Protein AF-0000000068541210 (afdb_homodimer)

Foldseek 3Di:
DDPVCVCVPVLPPVPQQDAKAWDDWDQQVQLLVLCCVVPRPVRSVVCNVLSVLLNVLSVCVHPVVVPDDLVRPLVSLVSNLVSLVVSVVSLVVQLVDPVHDATWIWIDDRPPVVCVGTDIDRNCRSVVVNVSSVVNSVSSVVVVVSVVCCVVVVVVVVVVVVPPD/DDPVCVCVPVLPPVPQQDAKAWDDWDQQVQLLVLCCVVPRPVRSVVCNVLSVLLNVLSVCVHPVVVPDDLVRVLVSLVSNLVSLVVSVVSLVVQLVDPVHDATWIWIDDRPPVVCVGTDIDRNCRSVVVNVSSVVNSVSSVVVVVSVVCCVVVVVVVVVVVVPPD

Structure (mmCIF, N/CA/C/O backbone):
data_AF-0000000068541210-model_v1
#
loop_
_entity.id
_entity.type
_entity.pdbx_description
1 polymer 'BRO1 domain-containing protein'
#
loop_
_atom_site.group_PDB
_atom_site.id
_atom_site.type_symbol
_atom_site.label_atom_id
_atom_site.label_alt_id
_atom_site.label_comp_id
_atom_site.label_asym_id
_atom_site.label_entity_id
_atom_site.label_seq_id
_atom_site.pdbx_PDB_ins_code
_atom_site.Cartn_x
_atom_site.Cartn_y
_atom_site.Cartn_z
_atom_site.occupancy
_atom_site.B_iso_or_equiv
_atom_site.auth_seq_id
_atom_site.auth_comp_id
_atom_site.auth_asym_id
_atom_site.auth_atom_id
_atom_site.pdbx_PDB_model_num
ATOM 1 N N . MET A 1 1 ? 4.078 28.688 25.969 1 33.84 1 MET A N 1
ATOM 2 C CA . MET A 1 1 ? 4.117 27.578 25.031 1 33.84 1 MET A CA 1
ATOM 3 C C . MET A 1 1 ? 5.035 26.469 25.531 1 33.84 1 MET A C 1
ATOM 5 O O . MET A 1 1 ? 6.246 26.656 25.656 1 33.84 1 MET A O 1
ATOM 9 N N . SER A 1 2 ? 4.539 25.531 26.266 1 34.75 2 SER A N 1
ATOM 10 C CA . SER A 1 2 ? 5.383 24.703 27.109 1 34.75 2 SER A CA 1
ATOM 11 C C . SER A 1 2 ? 6.41 23.938 26.281 1 34.75 2 SER A C 1
ATOM 13 O O . SER A 1 2 ? 6.23 23.734 25.078 1 34.75 2 SER A O 1
ATOM 15 N N . ASP A 1 3 ? 7.613 23.75 26.766 1 41.28 3 ASP A N 1
ATOM 16 C CA . ASP A 1 3 ? 8.719 22.938 26.281 1 41.28 3 ASP A CA 1
ATOM 17 C C . ASP A 1 3 ? 8.203 21.703 25.531 1 41.28 3 ASP A C 1
ATOM 19 O O . ASP A 1 3 ? 8.812 21.281 24.547 1 41.28 3 ASP A O 1
ATOM 23 N N . HIS A 1 4 ? 7.16 21.156 26 1 40.25 4 HIS A N 1
ATOM 24 C CA . HIS A 1 4 ? 6.48 19.938 25.562 1 40.25 4 HIS A CA 1
ATOM 25 C C . HIS A 1 4 ? 5.797 20.125 24.219 1 40.25 4 HIS A C 1
ATOM 27 O O . HIS A 1 4 ? 5.836 19.234 23.359 1 40.25 4 HIS A O 1
ATOM 33 N N . ASP A 1 5 ? 5.105 21.172 24 1 41.88 5 ASP A N 1
ATOM 34 C CA . ASP A 1 5 ? 4.352 21.422 22.781 1 41.88 5 ASP A CA 1
ATOM 35 C C . ASP A 1 5 ? 5.289 21.75 21.609 1 41.88 5 ASP A C 1
ATOM 37 O O . ASP A 1 5 ? 4.926 21.578 20.453 1 41.88 5 ASP A O 1
ATOM 41 N N . ARG A 1 6 ? 6.328 22.469 21.781 1 44.88 6 ARG A N 1
ATOM 42 C CA . ARG A 1 6 ? 7.453 22.766 20.906 1 44.88 6 ARG A CA 1
ATOM 43 C C . ARG A 1 6 ? 7.996 21.484 20.266 1 44.88 6 ARG A C 1
ATOM 45 O O . ARG A 1 6 ? 8.57 21.516 19.188 1 44.88 6 ARG A O 1
ATOM 52 N N . GLU A 1 7 ? 7.84 20.359 21.078 1 47.62 7 GLU A N 1
ATOM 53 C CA . GLU A 1 7 ? 7.988 18.953 20.688 1 47.62 7 GLU A CA 1
ATOM 54 C C . GLU A 1 7 ? 6.988 18.578 19.594 1 47.62 7 GLU A C 1
ATOM 56 O O . GLU A 1 7 ? 6.945 17.438 19.156 1 47.62 7 GLU A O 1
ATOM 61 N N . LEU A 1 8 ? 5.984 19.297 19.516 1 47.22 8 LEU A N 1
ATOM 62 C CA . LEU A 1 8 ? 4.762 19.156 18.734 1 47.22 8 LEU A CA 1
ATOM 63 C C . LEU A 1 8 ? 5.082 18.75 17.297 1 47.22 8 LEU A C 1
ATOM 65 O O . LEU A 1 8 ? 4.344 17.969 16.688 1 47.22 8 LEU A O 1
ATOM 69 N N . LEU A 1 9 ? 5.98 19.547 16.656 1 50.03 9 LEU A N 1
ATOM 70 C CA . LEU A 1 9 ? 6.43 19.203 15.305 1 50.03 9 LEU A CA 1
ATOM 71 C C . LEU A 1 9 ? 7.578 18.203 15.344 1 50.03 9 LEU A C 1
ATOM 73 O O . LEU A 1 9 ? 8.305 18.047 14.359 1 50.03 9 LEU A O 1
ATOM 77 N N . ASN A 1 10 ? 7.754 17.719 16.609 1 44.66 10 ASN A N 1
ATOM 78 C CA . ASN A 1 10 ? 8.891 16.812 16.672 1 44.66 10 ASN A CA 1
ATOM 79 C C . ASN A 1 10 ? 8.672 15.586 15.789 1 44.66 10 ASN A C 1
ATOM 81 O O . ASN A 1 10 ? 7.742 14.805 16.016 1 44.66 10 ASN A O 1
ATOM 85 N N . PRO A 1 11 ? 9.062 15.664 14.727 1 45.41 11 PRO A N 1
ATOM 86 C CA . PRO A 1 11 ? 9.109 14.57 13.758 1 45.41 11 PRO A CA 1
ATOM 87 C C . PRO A 1 11 ? 9.367 13.211 14.406 1 45.41 11 PRO A C 1
ATOM 89 O O . PRO A 1 11 ? 9.227 12.172 13.766 1 45.41 11 PRO A O 1
ATOM 92 N N . GLU A 1 12 ? 9.805 13.266 15.664 1 45.5 12 GLU A N 1
ATOM 93 C CA . GLU A 1 12 ? 10.25 11.984 16.188 1 45.5 12 GLU A CA 1
ATOM 94 C C . GLU A 1 12 ? 9.094 10.992 16.281 1 45.5 12 GLU A C 1
ATOM 96 O O . GLU A 1 12 ? 9.312 9.781 16.406 1 45.5 12 GLU A O 1
ATOM 101 N N . THR A 1 13 ? 7.973 11.547 16.391 1 48.28 13 THR A N 1
ATOM 102 C CA . 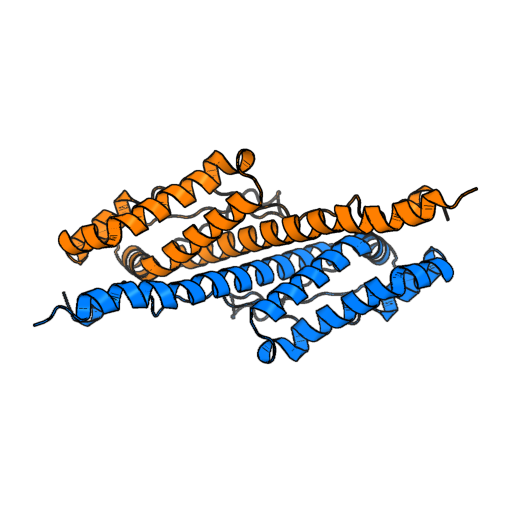THR A 1 13 ? 6.902 10.594 16.656 1 48.28 13 THR A CA 1
ATOM 103 C C . THR A 1 13 ? 6.219 10.164 15.367 1 48.28 13 THR A C 1
ATOM 105 O O . THR A 1 13 ? 4.992 10.117 15.297 1 48.28 13 THR A O 1
ATOM 108 N N . VAL A 1 14 ? 6.945 10.242 14.328 1 57.22 14 VAL A N 1
ATOM 109 C CA . VAL A 1 14 ? 6.355 9.781 13.078 1 57.22 14 VAL A CA 1
ATOM 110 C C . VAL A 1 14 ? 5.914 8.328 13.227 1 57.22 14 VAL A C 1
ATOM 112 O O . VAL A 1 14 ? 6.746 7.434 13.414 1 57.22 14 VAL A O 1
ATOM 115 N N . LEU A 1 15 ? 4.582 8.094 13.602 1 61.94 15 LEU A N 1
ATOM 116 C CA . LEU A 1 15 ? 4.09 6.719 13.672 1 61.94 15 LEU A CA 1
ATOM 117 C C . LEU A 1 15 ? 4.047 6.082 12.289 1 61.94 15 LEU A C 1
ATOM 119 O O . LEU A 1 15 ? 3.359 6.574 11.391 1 61.94 15 LEU A O 1
ATOM 123 N N . SER A 1 16 ? 5.117 5.352 12.047 1 78 16 SER A N 1
ATOM 124 C CA . SER A 1 16 ? 5.145 4.555 10.828 1 78 16 SER A CA 1
ATOM 125 C C . SER A 1 16 ? 3.949 3.607 10.758 1 78 16 SER A C 1
ATOM 127 O O . SER A 1 16 ? 3.416 3.197 11.789 1 78 16 SER A O 1
ATOM 129 N N . ILE A 1 17 ? 3.342 3.449 9.555 1 88.31 17 ILE A N 1
ATOM 130 C CA . ILE A 1 17 ? 2.291 2.465 9.32 1 88.31 17 ILE A CA 1
ATOM 131 C C . ILE A 1 17 ? 2.865 1.056 9.461 1 88.31 17 ILE A C 1
ATOM 133 O O . ILE A 1 17 ? 3.82 0.699 8.766 1 88.31 17 ILE A O 1
ATOM 137 N N . PRO A 1 18 ? 2.381 0.264 10.414 1 90.75 18 PRO A N 1
ATOM 138 C CA . PRO A 1 18 ? 2.883 -1.106 10.531 1 90.75 18 PRO A CA 1
ATOM 139 C C . PRO A 1 18 ? 2.541 -1.971 9.32 1 90.75 18 PRO A C 1
ATOM 141 O O . PRO A 1 18 ? 1.601 -1.665 8.586 1 90.75 18 PRO A O 1
ATOM 144 N N . LEU A 1 19 ? 3.328 -2.975 9.164 1 93.25 19 LEU A N 1
ATOM 145 C CA . LEU A 1 19 ? 3.064 -3.934 8.094 1 93.25 19 LEU A CA 1
ATOM 146 C C . LEU A 1 19 ? 1.979 -4.922 8.508 1 93.25 19 LEU A C 1
ATOM 148 O O . LEU A 1 19 ? 1.936 -5.359 9.656 1 93.25 19 LEU A O 1
ATOM 152 N N . LYS A 1 20 ? 1.098 -5.34 7.523 1 93.31 20 LYS A N 1
ATOM 153 C CA . LYS A 1 20 ? 0.183 -6.449 7.77 1 93.31 20 LYS A CA 1
ATOM 154 C C . LYS A 1 20 ? 0.947 -7.738 8.047 1 93.31 20 LYS A C 1
ATOM 156 O O . LYS A 1 20 ? 1.968 -8.016 7.414 1 93.31 20 LYS A O 1
ATOM 161 N N . LYS A 1 21 ? 0.456 -8.5 8.992 1 92.81 21 LYS A N 1
ATOM 162 C CA . LYS A 1 21 ? 0.98 -9.836 9.266 1 92.81 21 LYS A CA 1
ATOM 163 C C . LYS A 1 21 ? 0.182 -10.906 8.523 1 92.81 21 LYS A C 1
ATOM 165 O O . LYS A 1 21 ? -0.966 -10.672 8.141 1 92.81 21 LYS A O 1
ATOM 170 N N . THR A 1 22 ? 0.823 -12.031 8.32 1 93.62 22 THR A N 1
ATOM 171 C CA . THR A 1 22 ? 0.18 -13.125 7.598 1 93.62 22 THR A CA 1
ATOM 172 C C . THR A 1 22 ? 0.687 -14.469 8.102 1 93.62 22 THR A C 1
ATOM 174 O O . THR A 1 22 ? 1.648 -14.531 8.867 1 93.62 22 THR A O 1
ATOM 177 N N . ASP A 1 23 ? -0.04 -15.562 7.734 1 93.56 23 ASP A N 1
ATOM 178 C CA . ASP A 1 23 ? 0.318 -16.938 8.102 1 93.56 23 ASP A CA 1
ATOM 179 C C . ASP A 1 23 ? 1.037 -17.641 6.961 1 93.56 23 ASP A C 1
ATOM 181 O O . ASP A 1 23 ? 0.87 -17.266 5.793 1 93.56 23 ASP A O 1
ATOM 185 N N . PRO A 1 24 ? 1.9 -18.672 7.305 1 95 24 PRO A N 1
ATOM 186 C CA . PRO A 1 24 ? 2.535 -19.453 6.242 1 95 24 PRO A CA 1
ATOM 187 C C . PRO A 1 24 ? 1.523 -20.156 5.344 1 95 24 PRO A C 1
ATOM 189 O O . PRO A 1 24 ? 0.462 -20.578 5.812 1 95 24 PRO A O 1
ATOM 192 N N . VAL A 1 25 ? 1.838 -20.328 4.062 1 94.69 25 VAL A N 1
ATOM 193 C CA . VAL A 1 25 ? 1.033 -21.047 3.082 1 94.69 25 VAL A CA 1
ATOM 194 C C . VAL A 1 25 ? 1.946 -21.781 2.105 1 94.69 25 VAL A C 1
ATOM 196 O O . VAL A 1 25 ? 3.027 -21.297 1.767 1 94.69 25 VAL A O 1
ATOM 199 N N . GLU A 1 26 ? 1.549 -22.953 1.652 1 93.5 26 GLU A N 1
ATOM 200 C CA . GLU A 1 26 ? 2.277 -23.719 0.648 1 93.5 26 GLU A CA 1
ATOM 201 C C . GLU A 1 26 ? 1.755 -23.422 -0.756 1 93.5 26 GLU A C 1
ATOM 203 O O . GLU A 1 26 ? 0.597 -23.719 -1.065 1 93.5 26 GLU A O 1
ATOM 208 N N . LEU A 1 27 ? 2.662 -22.891 -1.641 1 95.12 27 LEU A N 1
ATOM 209 C CA . LEU A 1 27 ? 2.211 -22.469 -2.961 1 95.12 27 LEU A CA 1
ATOM 210 C C . LEU A 1 27 ? 2.814 -23.344 -4.051 1 95.12 27 LEU A C 1
ATOM 212 O O . LEU A 1 27 ? 2.162 -23.625 -5.059 1 95.12 27 LEU A O 1
ATOM 216 N N . TYR A 1 28 ? 3.979 -23.812 -3.85 1 95.5 28 TYR A N 1
ATOM 217 C CA . TYR A 1 28 ? 4.738 -24.453 -4.922 1 95.5 28 TYR A CA 1
ATOM 218 C C . TYR A 1 28 ? 4.066 -25.75 -5.367 1 95.5 28 TYR A C 1
ATOM 220 O O . TYR A 1 28 ? 3.695 -25.891 -6.535 1 95.5 28 TYR A O 1
ATOM 228 N N . LEU A 1 29 ? 3.814 -26.688 -4.523 1 94.69 29 LEU A N 1
ATOM 229 C CA . LEU A 1 29 ? 3.367 -28.031 -4.879 1 94.69 29 LEU A CA 1
ATOM 230 C C . LEU A 1 29 ? 1.972 -28 -5.492 1 94.69 29 LEU A C 1
ATOM 232 O O . LEU A 1 29 ? 1.754 -28.531 -6.582 1 94.69 29 LEU A O 1
ATOM 236 N N . PRO A 1 30 ? 1.016 -27.359 -4.793 1 92.81 30 PRO A N 1
ATOM 237 C CA . PRO A 1 30 ? -0.327 -27.328 -5.379 1 92.81 30 PRO A CA 1
ATOM 238 C C . PRO A 1 30 ? -0.365 -26.656 -6.746 1 92.81 30 PRO A C 1
ATOM 240 O O . PRO A 1 30 ? -1.078 -27.109 -7.645 1 92.81 30 PRO A O 1
ATOM 243 N N . LEU A 1 31 ? 0.347 -25.641 -7.012 1 92.81 31 LEU A N 1
ATOM 244 C CA . LEU A 1 31 ? 0.331 -24.922 -8.281 1 92.81 31 LEU A CA 1
ATOM 245 C C . LEU A 1 31 ? 1.055 -25.703 -9.359 1 92.81 31 LEU A C 1
ATOM 247 O O . LEU A 1 31 ? 0.601 -25.766 -10.508 1 92.81 31 LEU A O 1
ATOM 251 N N . ARG A 1 32 ? 2.164 -26.25 -8.977 1 93.81 32 ARG A N 1
ATOM 252 C CA . ARG A 1 32 ? 2.891 -27.062 -9.953 1 93.81 32 ARG A CA 1
ATOM 253 C C . ARG A 1 32 ? 2.049 -28.25 -10.422 1 93.81 32 ARG A C 1
ATOM 255 O O . ARG A 1 32 ? 2.004 -28.547 -11.617 1 93.81 32 ARG A O 1
ATOM 262 N N . LYS A 1 33 ? 1.416 -28.938 -9.508 1 92.88 33 LYS A N 1
ATOM 263 C CA . LYS A 1 33 ? 0.548 -30.062 -9.828 1 92.88 33 LYS A CA 1
ATOM 264 C C . LYS A 1 33 ? -0.596 -29.625 -10.742 1 92.88 33 LYS A C 1
ATOM 266 O O . LYS A 1 33 ? -0.951 -30.344 -11.68 1 92.88 33 LYS A O 1
ATOM 271 N N . LEU A 1 34 ? -1.125 -28.562 -10.383 1 90.75 34 LEU A N 1
ATOM 272 C CA . LEU A 1 34 ? -2.217 -28.031 -11.188 1 90.75 34 LEU A CA 1
ATOM 273 C C . LEU A 1 34 ? -1.761 -27.797 -12.625 1 90.75 34 LEU A C 1
ATOM 275 O O . LEU A 1 34 ? -2.465 -28.156 -13.57 1 90.75 34 LEU A O 1
ATOM 279 N N . VAL A 1 35 ? -0.597 -27.125 -12.828 1 90.38 35 VAL A N 1
ATOM 280 C CA . VAL A 1 35 ? -0.081 -26.844 -14.156 1 90.38 35 VAL A CA 1
ATOM 281 C C . VAL A 1 35 ? 0.174 -28.156 -14.906 1 90.38 35 VAL A C 1
ATOM 283 O O . VAL A 1 35 ? -0.194 -28.297 -16.078 1 90.38 35 VAL A O 1
ATOM 286 N N . ALA A 1 36 ? 0.736 -29.109 -14.227 1 92.62 36 ALA A N 1
ATOM 287 C CA . ALA A 1 36 ? 1.04 -30.406 -14.836 1 92.62 36 ALA A CA 1
ATOM 288 C C . ALA A 1 36 ? -0.238 -31.141 -15.234 1 92.62 36 ALA A C 1
ATOM 290 O O . ALA A 1 36 ? -0.3 -31.75 -16.297 1 92.62 36 ALA A O 1
ATOM 291 N N . SER A 1 37 ? -1.243 -31.094 -14.414 1 90.19 37 SER A N 1
ATOM 292 C CA . SER A 1 37 ? -2.496 -31.812 -14.633 1 90.19 37 SER A CA 1
ATOM 293 C C . SER A 1 37 ? -3.332 -31.141 -15.719 1 90.19 37 SER A C 1
ATOM 295 O O . SER A 1 37 ? -3.914 -31.812 -16.562 1 90.19 37 SER A O 1
ATOM 297 N N . LYS A 1 38 ? -3.439 -29.922 -15.648 1 84.62 38 LYS A N 1
ATOM 298 C CA . LYS A 1 38 ? -4.32 -29.172 -16.547 1 84.62 38 LYS A CA 1
ATOM 299 C C . LYS A 1 38 ? -3.676 -28.969 -17.906 1 84.62 38 LYS A C 1
ATOM 301 O O . LYS A 1 38 ? -4.371 -28.891 -18.922 1 84.62 38 LYS A O 1
ATOM 306 N N . TYR A 1 39 ? -2.393 -28.859 -17.906 1 87 39 TYR A N 1
ATOM 307 C CA . TYR A 1 39 ? -1.698 -28.609 -19.172 1 87 39 TYR A CA 1
ATOM 308 C C . TYR A 1 39 ? -0.766 -29.766 -19.516 1 87 39 TYR A C 1
ATOM 310 O O . TYR A 1 39 ? -1.206 -30.781 -20.047 1 87 39 TYR A O 1
ATOM 318 N N . SER A 1 40 ? 0.505 -29.656 -19.109 1 90.44 40 SER A N 1
ATOM 319 C CA . SER A 1 40 ? 1.457 -30.734 -19.328 1 90.44 40 SER A CA 1
ATOM 320 C C . SER A 1 40 ? 2.637 -30.656 -18.375 1 90.44 40 SER A C 1
ATOM 322 O O . SER A 1 40 ? 2.854 -29.609 -17.75 1 90.44 40 SER A O 1
ATOM 324 N N . GLU A 1 41 ? 3.346 -31.766 -18.266 1 93.5 41 GLU A N 1
ATOM 325 C CA . GLU A 1 41 ? 4.574 -31.766 -17.484 1 93.5 41 GLU A CA 1
ATOM 326 C C . GLU A 1 41 ? 5.609 -30.812 -18.078 1 93.5 41 GLU A C 1
ATOM 328 O O . GLU A 1 41 ? 6.379 -30.188 -17.328 1 93.5 41 GLU A O 1
ATOM 333 N N . SER A 1 42 ? 5.598 -30.688 -19.391 1 91.25 42 SER A N 1
ATOM 334 C CA . SER A 1 42 ? 6.5 -29.766 -20.047 1 91.25 42 SER A CA 1
ATOM 335 C C . SER A 1 42 ? 6.18 -28.312 -19.672 1 91.25 42 SER A C 1
ATOM 337 O O . SER A 1 42 ? 7.086 -27.516 -19.453 1 91.25 42 SER A O 1
ATOM 339 N N . ASP A 1 43 ? 4.941 -27.969 -19.578 1 87.75 43 ASP A N 1
ATOM 340 C CA . ASP A 1 43 ? 4.527 -26.625 -19.156 1 87.75 43 ASP A CA 1
ATOM 341 C C . ASP A 1 43 ? 4.891 -26.375 -17.703 1 87.75 43 ASP A C 1
ATOM 343 O O . ASP A 1 43 ? 5.293 -25.266 -17.344 1 87.75 43 ASP A O 1
ATOM 347 N N . ALA A 1 44 ? 4.711 -27.328 -16.859 1 92.81 44 ALA A N 1
ATOM 348 C CA . ALA A 1 44 ? 5.086 -27.203 -15.445 1 92.81 44 ALA A CA 1
ATOM 349 C C . ALA A 1 44 ? 6.57 -26.906 -15.297 1 92.81 44 ALA A C 1
ATOM 351 O O . ALA A 1 44 ? 6.969 -26.125 -14.422 1 92.81 44 ALA A O 1
ATOM 352 N N . GLN A 1 45 ? 7.348 -27.469 -16.141 1 91.94 45 GLN A N 1
ATOM 353 C CA . GLN A 1 45 ? 8.789 -27.234 -16.109 1 91.94 45 GLN A CA 1
ATOM 354 C C . GLN A 1 45 ? 9.117 -25.797 -16.547 1 91.94 45 GLN A C 1
ATOM 356 O O . GLN A 1 45 ? 10.039 -25.188 -16.016 1 91.94 45 GLN A O 1
ATOM 361 N N . LYS A 1 46 ? 8.438 -25.281 -17.469 1 86.44 46 LYS A N 1
ATOM 362 C CA . LYS A 1 46 ? 8.664 -23.922 -17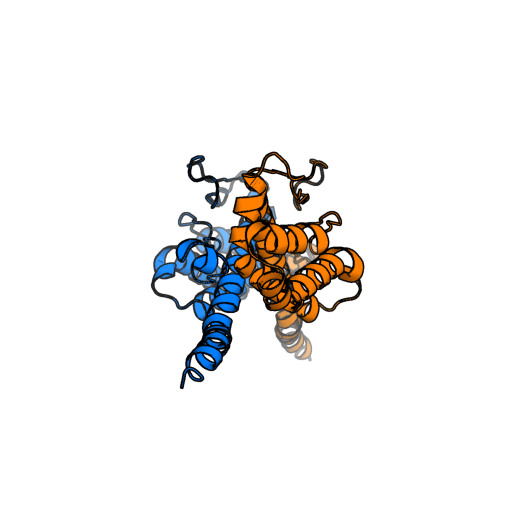.969 1 86.44 46 LYS A CA 1
ATOM 363 C C . LYS A 1 46 ? 8.398 -22.875 -16.891 1 86.44 46 LYS A C 1
ATOM 365 O O . LYS A 1 46 ? 9.023 -21.812 -16.891 1 86.44 46 LYS A O 1
ATOM 370 N N . VAL A 1 47 ? 7.461 -23.188 -16.016 1 88.56 47 VAL A N 1
ATOM 371 C CA . VAL A 1 47 ? 7.078 -22.172 -15.039 1 88.56 47 VAL A CA 1
ATOM 372 C C . VAL A 1 47 ? 7.734 -22.484 -13.695 1 88.56 47 VAL A C 1
ATOM 374 O O . VAL A 1 47 ? 7.43 -21.859 -12.688 1 88.56 47 VAL A O 1
ATOM 377 N N . GLU A 1 48 ? 8.586 -23.391 -13.664 1 92.25 48 GLU A N 1
ATOM 378 C CA . GLU A 1 48 ? 9.211 -2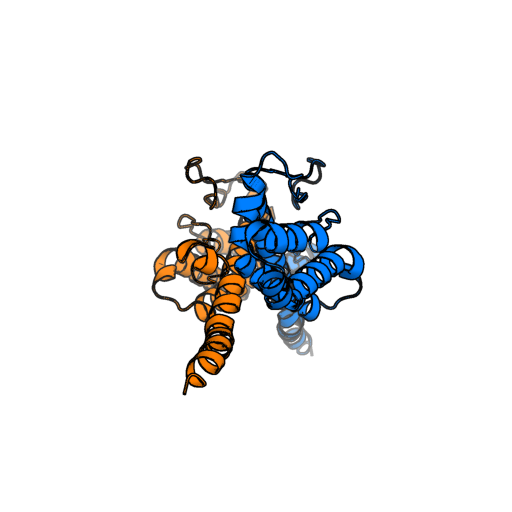3.891 -12.445 1 92.25 48 GLU A CA 1
ATOM 379 C C . GLU A 1 48 ? 9.914 -22.766 -11.688 1 92.25 48 GLU A C 1
ATOM 381 O O . GLU A 1 48 ? 9.75 -22.625 -10.477 1 92.25 48 GLU A O 1
ATOM 386 N N . SER A 1 49 ? 10.672 -21.969 -12.352 1 92.94 49 SER A N 1
ATOM 387 C CA . SER A 1 49 ? 11.438 -20.906 -11.719 1 92.94 49 SER A CA 1
ATOM 388 C C . SER A 1 49 ? 10.516 -19.859 -11.094 1 92.94 49 SER A C 1
ATOM 390 O O . SER A 1 49 ? 10.805 -19.328 -10.016 1 92.94 49 SER A O 1
ATOM 392 N N . VAL A 1 50 ? 9.469 -19.547 -11.773 1 90.06 50 VAL A N 1
ATOM 393 C CA . VAL A 1 50 ? 8.5 -18.578 -11.273 1 90.06 50 VAL A CA 1
ATOM 394 C C . VAL A 1 50 ? 7.84 -19.109 -10 1 90.06 50 VAL A C 1
ATOM 396 O O . VAL A 1 50 ? 7.695 -18.391 -9.016 1 90.06 50 VAL A O 1
ATOM 399 N N . LEU A 1 51 ? 7.52 -20.359 -10.016 1 94.5 51 LEU A N 1
ATOM 400 C CA . LEU A 1 51 ? 6.867 -20.969 -8.867 1 94.5 51 LEU A CA 1
ATOM 401 C C . LEU A 1 51 ? 7.828 -21.062 -7.684 1 94.5 51 LEU A C 1
ATOM 403 O O . LEU A 1 51 ? 7.422 -20.859 -6.535 1 94.5 51 LEU A O 1
ATOM 407 N N . GLU A 1 52 ? 9.008 -21.328 -7.965 1 95.69 52 GLU A N 1
ATOM 408 C CA . GLU A 1 52 ? 10.023 -21.375 -6.914 1 95.69 52 GLU A CA 1
ATOM 409 C C . GLU A 1 52 ? 10.227 -20 -6.285 1 95.69 52 GLU A C 1
ATOM 411 O O . GLU A 1 52 ? 10.312 -19.875 -5.062 1 95.69 52 GLU A O 1
ATOM 416 N N . THR A 1 53 ? 10.383 -19.031 -7.125 1 94.56 53 THR A N 1
ATOM 417 C CA . THR A 1 53 ? 10.555 -17.656 -6.641 1 94.56 53 THR A CA 1
ATOM 418 C C . THR A 1 53 ? 9.336 -17.219 -5.828 1 94.56 53 THR A C 1
ATOM 420 O O . THR A 1 53 ? 9.484 -16.609 -4.766 1 94.56 53 THR A O 1
ATOM 423 N N . LEU A 1 54 ? 8.188 -17.531 -6.32 1 95.94 54 LEU A N 1
ATOM 424 C CA . LEU A 1 54 ? 6.93 -17.25 -5.641 1 95.94 54 LEU A CA 1
ATOM 425 C C . LEU A 1 54 ? 6.926 -17.828 -4.23 1 95.94 54 LEU A C 1
ATOM 427 O O . LEU A 1 54 ? 6.637 -17.109 -3.264 1 95.94 54 LEU A O 1
ATOM 431 N N . ASN A 1 55 ? 7.25 -19.031 -4.16 1 96.94 55 ASN A N 1
ATOM 432 C CA . ASN A 1 55 ? 7.266 -19.719 -2.879 1 96.94 55 ASN A CA 1
ATOM 433 C C . ASN A 1 55 ? 8.352 -19.172 -1.957 1 96.94 55 ASN A C 1
ATOM 435 O O . ASN A 1 55 ? 8.117 -18.984 -0.761 1 96.94 55 ASN A O 1
ATOM 439 N N . LYS A 1 56 ? 9.516 -18.953 -2.461 1 96.69 56 LYS A N 1
ATOM 440 C CA . LYS A 1 56 ? 10.633 -18.438 -1.677 1 96.69 56 LYS A CA 1
ATOM 441 C C . LYS A 1 56 ? 10.305 -17.062 -1.102 1 96.69 56 LYS A C 1
ATOM 443 O O . LYS A 1 56 ? 10.516 -16.812 0.087 1 96.69 56 LYS A O 1
ATOM 448 N N . CYS A 1 57 ? 9.836 -16.141 -1.908 1 97.12 57 CYS A N 1
ATOM 449 C CA . CYS A 1 57 ? 9.508 -14.797 -1.46 1 97.12 57 CYS A CA 1
ATOM 450 C C . CYS A 1 57 ? 8.406 -14.828 -0.401 1 97.12 57 CYS A C 1
ATOM 452 O O . CYS A 1 57 ? 8.492 -14.133 0.61 1 97.12 57 CYS A O 1
ATOM 454 N N . ARG A 1 58 ? 7.367 -15.664 -0.637 1 96.94 58 ARG A N 1
ATOM 455 C CA . ARG A 1 58 ? 6.273 -15.773 0.325 1 96.94 58 ARG A CA 1
ATOM 456 C C . ARG A 1 58 ? 6.773 -16.312 1.662 1 96.94 58 ARG A C 1
ATOM 458 O O . ARG A 1 58 ? 6.344 -15.852 2.723 1 96.94 58 ARG A O 1
ATOM 465 N N . ARG A 1 59 ? 7.605 -17.219 1.63 1 96 59 ARG A N 1
ATOM 466 C CA . ARG A 1 59 ? 8.195 -17.781 2.842 1 96 59 ARG A CA 1
ATOM 467 C C . ARG A 1 59 ? 9.047 -16.734 3.562 1 96 59 ARG A C 1
ATOM 469 O O . ARG A 1 59 ? 8.969 -16.609 4.785 1 96 59 ARG A O 1
ATOM 476 N N . ASP A 1 60 ? 9.867 -16.031 2.859 1 94.88 60 ASP A N 1
ATOM 477 C CA . ASP A 1 60 ? 10.734 -15.023 3.441 1 94.88 60 ASP A CA 1
ATOM 478 C C . ASP A 1 60 ? 9.922 -13.922 4.121 1 94.88 60 ASP A C 1
ATOM 480 O O . ASP A 1 60 ? 10.305 -13.422 5.18 1 94.88 60 ASP A O 1
ATOM 484 N N . MET A 1 61 ? 8.812 -13.547 3.539 1 93.38 61 MET A N 1
ATOM 485 C CA . MET A 1 61 ? 7.941 -12.5 4.074 1 93.38 61 MET A CA 1
ATOM 486 C C . MET A 1 61 ? 7.387 -12.906 5.438 1 93.38 61 MET A C 1
ATOM 488 O O . MET A 1 61 ? 7.039 -12.047 6.25 1 93.38 61 MET A O 1
ATOM 492 N N . VAL A 1 62 ? 7.25 -14.164 5.648 1 94.06 62 VAL A N 1
ATOM 493 C CA . VAL A 1 62 ? 6.668 -14.664 6.891 1 94.06 62 VAL A CA 1
ATOM 494 C C . VAL A 1 62 ? 7.773 -14.938 7.906 1 94.06 62 VAL A C 1
ATOM 496 O O . VAL A 1 62 ? 7.695 -14.492 9.055 1 94.06 62 VAL A O 1
ATOM 499 N N . GLU A 1 63 ? 8.812 -15.547 7.445 1 93.69 63 GLU A N 1
ATOM 500 C CA . GLU A 1 63 ? 9.781 -16.109 8.375 1 93.69 63 GLU A CA 1
ATOM 501 C C . GLU A 1 63 ? 10.969 -15.164 8.586 1 93.69 63 GLU A C 1
ATOM 503 O O . GLU A 1 63 ? 11.625 -15.211 9.625 1 93.69 63 GLU A O 1
ATOM 508 N N . ARG A 1 64 ? 11.289 -14.344 7.613 1 90.69 64 ARG A N 1
ATOM 509 C CA . ARG A 1 64 ? 12.562 -13.641 7.66 1 90.69 64 ARG A CA 1
ATOM 510 C C . ARG A 1 64 ? 12.352 -12.133 7.703 1 90.69 64 ARG A C 1
ATOM 512 O O . ARG A 1 64 ? 13.289 -11.367 7.457 1 90.69 64 ARG A O 1
ATOM 519 N N . ARG A 1 65 ? 11.227 -11.617 7.926 1 88.31 65 ARG A N 1
ATOM 520 C CA . ARG A 1 65 ? 10.93 -10.195 7.867 1 88.31 65 ARG A CA 1
ATOM 521 C C . ARG A 1 65 ? 11.844 -9.406 8.797 1 88.31 65 ARG A C 1
ATOM 523 O O . ARG A 1 65 ? 12.375 -8.359 8.422 1 88.31 65 ARG A O 1
ATOM 530 N N . GLY A 1 66 ? 12.133 -9.891 9.961 1 86.94 66 GLY A N 1
ATOM 531 C CA . GLY A 1 66 ? 12.945 -9.219 10.953 1 86.94 66 GLY A CA 1
ATOM 532 C C . GLY A 1 66 ? 14.414 -9.164 10.586 1 86.94 66 GLY A C 1
ATOM 533 O O . GLY A 1 66 ? 15.156 -8.32 11.094 1 86.94 66 GLY A O 1
ATOM 534 N N . ASP A 1 67 ? 14.844 -9.977 9.703 1 93.44 67 ASP A N 1
ATOM 535 C CA . ASP A 1 67 ? 16.25 -10.094 9.344 1 93.44 67 ASP A CA 1
ATOM 536 C C . ASP A 1 67 ? 16.578 -9.258 8.109 1 93.44 67 ASP A C 1
ATOM 538 O O . ASP A 1 67 ? 17.734 -8.961 7.844 1 93.44 67 ASP A O 1
ATOM 542 N N . LEU A 1 68 ? 15.625 -8.852 7.367 1 94.38 68 LEU A N 1
ATOM 543 C CA . LEU A 1 68 ? 15.828 -8.156 6.105 1 94.38 68 LEU A CA 1
ATOM 544 C C . LEU A 1 68 ? 15.75 -6.648 6.297 1 94.38 68 LEU A C 1
ATOM 546 O O . LEU A 1 68 ? 14.914 -6.156 7.055 1 94.38 68 LEU A O 1
ATOM 550 N N . SER A 1 69 ? 16.703 -5.957 5.637 1 94.75 69 SER A N 1
ATOM 551 C CA . SER A 1 69 ? 16.594 -4.5 5.578 1 94.75 69 SER A CA 1
ATOM 552 C C . SER A 1 69 ? 15.344 -4.066 4.828 1 94.75 69 SER A C 1
ATOM 554 O O . SER A 1 69 ? 14.75 -4.855 4.098 1 94.75 69 SER A O 1
ATOM 556 N N . LEU A 1 70 ? 14.961 -2.832 4.977 1 94.31 70 LEU A N 1
ATOM 557 C CA . LEU A 1 70 ? 13.766 -2.309 4.328 1 94.31 70 LEU A CA 1
ATOM 558 C C . LEU A 1 70 ? 13.875 -2.422 2.811 1 94.31 70 LEU A C 1
ATOM 560 O O . LEU A 1 70 ? 12.945 -2.883 2.146 1 94.31 70 LEU A O 1
ATOM 564 N N . PRO A 1 71 ? 15.055 -2.123 2.223 1 95.81 71 PRO A N 1
ATOM 565 C CA . PRO A 1 71 ? 15.164 -2.273 0.771 1 95.81 71 PRO A CA 1
ATOM 566 C C . PRO A 1 71 ? 15.062 -3.729 0.319 1 95.81 71 PRO A C 1
ATOM 568 O O . PRO A 1 71 ? 14.484 -4.012 -0.737 1 95.81 71 PRO A O 1
ATOM 571 N N . MET A 1 72 ? 15.57 -4.625 1.1 1 96.56 72 MET A N 1
ATOM 572 C CA . MET A 1 72 ? 15.484 -6.043 0.757 1 96.56 72 MET A CA 1
ATOM 573 C C . MET A 1 72 ? 14.047 -6.539 0.845 1 96.56 72 MET A C 1
ATOM 575 O O . MET A 1 72 ? 13.609 -7.344 0.02 1 96.56 72 MET A O 1
ATOM 579 N N . GLN A 1 73 ? 13.352 -6.07 1.862 1 96.75 73 GLN A N 1
ATOM 580 C CA . GLN A 1 73 ? 11.938 -6.414 1.986 1 96.75 73 GLN A CA 1
ATOM 581 C C . GLN A 1 73 ? 11.141 -5.871 0.805 1 96.75 73 GLN A C 1
ATOM 583 O O . GLN A 1 73 ? 10.281 -6.57 0.259 1 96.75 73 GLN A O 1
ATOM 588 N N . ARG A 1 74 ? 11.414 -4.633 0.467 1 96.19 74 ARG A N 1
ATOM 589 C CA . ARG A 1 74 ? 10.781 -4.02 -0.695 1 96.19 74 ARG A CA 1
ATOM 590 C C . ARG A 1 74 ? 10.984 -4.871 -1.944 1 96.19 74 ARG A C 1
ATOM 592 O O . ARG A 1 74 ? 10.023 -5.191 -2.65 1 96.19 74 ARG A O 1
ATOM 599 N N . ASP A 1 75 ? 12.227 -5.277 -2.225 1 96.06 75 ASP A N 1
ATOM 600 C CA . ASP A 1 75 ? 12.547 -6.047 -3.422 1 96.06 75 ASP A CA 1
ATOM 601 C C . ASP A 1 75 ? 11.859 -7.41 -3.4 1 96.06 75 ASP A C 1
ATOM 603 O O . ASP A 1 75 ? 11.391 -7.887 -4.434 1 96.06 75 ASP A O 1
ATOM 607 N N . CYS A 1 76 ? 11.859 -8.008 -2.299 1 96.75 76 CYS A N 1
ATOM 608 C CA . CYS A 1 76 ? 11.18 -9.289 -2.143 1 96.75 76 CYS A CA 1
ATOM 609 C C . CYS A 1 76 ? 9.695 -9.172 -2.482 1 96.75 76 CYS A C 1
ATOM 611 O O . CYS A 1 76 ? 9.164 -9.977 -3.244 1 96.75 76 CYS A O 1
ATOM 613 N N . LEU A 1 77 ? 9.016 -8.172 -1.96 1 97 77 LEU A N 1
ATOM 614 C CA . LEU A 1 77 ? 7.594 -7.965 -2.203 1 97 77 LEU A CA 1
ATOM 615 C C . LEU A 1 77 ? 7.332 -7.648 -3.672 1 97 77 LEU A C 1
ATOM 617 O O . LEU A 1 77 ? 6.324 -8.086 -4.234 1 97 77 LEU A O 1
ATOM 621 N N . ILE A 1 78 ? 8.242 -6.945 -4.289 1 95.12 78 ILE A N 1
ATOM 622 C CA . ILE A 1 78 ? 8.109 -6.621 -5.707 1 95.12 78 ILE A CA 1
ATOM 623 C C . ILE A 1 78 ? 8.18 -7.902 -6.539 1 95.12 78 ILE A C 1
ATOM 625 O O . ILE A 1 78 ? 7.336 -8.125 -7.41 1 95.12 78 ILE A O 1
ATOM 629 N N . HIS A 1 79 ? 9.156 -8.711 -6.281 1 94.5 79 HIS A N 1
ATOM 630 C CA . HIS A 1 79 ? 9.289 -9.977 -7 1 94.5 79 HIS A CA 1
ATOM 631 C C . HIS A 1 79 ? 8.07 -10.867 -6.766 1 94.5 79 HIS A C 1
ATOM 633 O O . HIS A 1 79 ? 7.562 -11.484 -7.703 1 94.5 79 HIS A O 1
ATOM 639 N N . TYR A 1 80 ? 7.707 -10.945 -5.539 1 96.19 80 TYR A N 1
ATOM 640 C CA . TYR A 1 80 ? 6.535 -11.75 -5.203 1 96.19 80 TYR A CA 1
ATOM 641 C C . TYR A 1 80 ? 5.309 -11.273 -5.969 1 96.19 80 TYR A C 1
ATOM 643 O O . TYR A 1 80 ? 4.582 -12.086 -6.551 1 96.19 80 TYR A O 1
ATOM 651 N N . PHE A 1 81 ? 5.086 -10.039 -5.957 1 94.56 81 PHE A N 1
ATOM 652 C CA . PHE A 1 81 ? 3.928 -9.469 -6.633 1 94.56 81 PHE A CA 1
ATOM 653 C C . PHE A 1 81 ? 3.963 -9.789 -8.125 1 94.56 81 PHE A C 1
ATOM 655 O O . PHE A 1 81 ? 2.945 -10.172 -8.703 1 94.56 81 PHE A O 1
ATOM 662 N N . LYS A 1 82 ? 5.105 -9.617 -8.75 1 91.5 82 LYS A N 1
ATOM 663 C CA . LYS A 1 82 ? 5.258 -9.945 -10.172 1 91.5 82 LYS A CA 1
ATOM 664 C C . LYS A 1 82 ? 4.887 -11.398 -10.438 1 91.5 82 LYS A C 1
ATOM 666 O O . LYS A 1 82 ? 4.156 -11.695 -11.391 1 91.5 82 LYS A O 1
ATOM 671 N N . CYS A 1 83 ? 5.383 -12.281 -9.594 1 91.19 83 CYS A N 1
ATOM 672 C CA . CYS A 1 83 ? 5.09 -13.703 -9.75 1 91.19 83 CYS A CA 1
ATOM 673 C C . CYS A 1 83 ? 3.602 -13.969 -9.562 1 91.19 83 CYS A C 1
ATOM 675 O O . CYS A 1 83 ? 3.016 -14.773 -10.289 1 91.19 83 CYS A O 1
ATOM 677 N N . LEU A 1 84 ? 3 -13.312 -8.562 1 92.5 84 LEU A N 1
ATOM 678 C CA . LEU A 1 84 ? 1.563 -13.453 -8.344 1 92.5 84 LEU A CA 1
ATOM 679 C C . LEU A 1 84 ? 0.785 -13.086 -9.609 1 92.5 84 LEU A C 1
ATOM 681 O O . LEU A 1 84 ? -0.168 -13.773 -9.977 1 92.5 84 LEU A O 1
ATOM 685 N N . CYS A 1 85 ? 1.189 -12.023 -10.234 1 89.38 85 CYS A N 1
ATOM 686 C CA . CYS A 1 85 ? 0.521 -11.578 -11.453 1 89.38 85 CYS A CA 1
ATOM 687 C C . CYS A 1 85 ? 0.671 -12.609 -12.562 1 89.38 85 CYS A C 1
ATOM 689 O O . CYS A 1 85 ? -0.27 -12.844 -13.328 1 89.38 85 CYS A O 1
ATOM 691 N N . MET A 1 86 ? 1.805 -13.25 -12.664 1 86.75 86 MET A N 1
ATOM 692 C CA . MET A 1 86 ? 2.082 -14.227 -13.711 1 86.75 86 MET A CA 1
ATOM 693 C C . MET A 1 86 ? 1.247 -15.484 -13.508 1 86.75 86 MET A C 1
ATOM 695 O O . MET A 1 86 ? 0.799 -16.094 -14.477 1 86.75 86 MET A O 1
ATOM 699 N N . VAL A 1 87 ? 0.969 -15.859 -12.305 1 87.25 87 VAL A N 1
ATOM 700 C CA . VAL A 1 87 ? 0.315 -17.141 -12.039 1 87.25 87 VAL A CA 1
ATOM 701 C C . VAL A 1 87 ? -1.163 -16.906 -11.734 1 87.25 87 VAL A C 1
ATOM 703 O O . VAL A 1 87 ? -1.888 -17.844 -11.398 1 87.25 87 VAL A O 1
ATOM 706 N N . GLU A 1 88 ? -1.642 -15.773 -11.828 1 88 88 GLU A N 1
ATOM 707 C CA . GLU A 1 88 ? -3.01 -15.406 -11.477 1 88 88 GLU A CA 1
ATOM 708 C C . GLU A 1 88 ? -4.02 -16.328 -12.156 1 88 88 GLU A C 1
ATOM 710 O O . GLU A 1 88 ? -4.988 -16.766 -11.539 1 88 88 GLU A O 1
ATOM 715 N N . PRO A 1 89 ? -3.9 -16.719 -13.398 1 84.5 89 PRO A N 1
ATOM 716 C CA . PRO A 1 89 ? -4.883 -17.594 -14.031 1 84.5 89 PRO A CA 1
ATOM 717 C C . PRO A 1 89 ? -4.961 -18.969 -13.359 1 84.5 89 PRO A C 1
ATOM 719 O O . PRO A 1 89 ? -6.012 -19.609 -13.375 1 84.5 89 PRO A O 1
ATOM 722 N N . LEU A 1 90 ? -3.904 -19.406 -12.812 1 85.06 90 LEU A N 1
ATOM 723 C CA . LEU A 1 90 ? -3.896 -20.688 -12.125 1 85.06 90 LEU A CA 1
ATOM 724 C C . LEU A 1 90 ? -4.785 -20.656 -10.883 1 85.06 90 LEU A C 1
ATOM 726 O O . LEU A 1 90 ? -5.465 -21.641 -10.57 1 85.06 90 LEU A O 1
ATOM 730 N N . PHE A 1 91 ? -4.844 -19.531 -10.242 1 86.06 91 PHE A N 1
ATOM 731 C 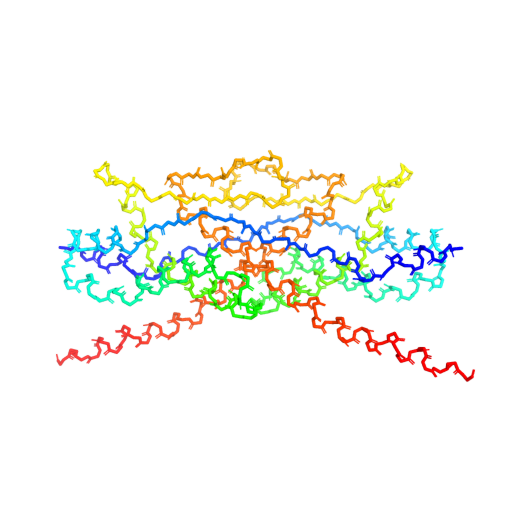CA . PHE A 1 91 ? -5.68 -19.375 -9.062 1 86.06 91 PHE A CA 1
ATOM 732 C C . PHE A 1 91 ? -7.156 -19.375 -9.438 1 86.06 91 PHE A C 1
ATOM 734 O O . PHE A 1 91 ? -7.996 -19.891 -8.703 1 86.06 91 PHE A O 1
ATOM 741 N N . THR A 1 92 ? -7.398 -18.781 -10.492 1 78 92 THR A N 1
ATOM 742 C CA . THR A 1 92 ? -8.773 -18.797 -10.984 1 78 92 THR A CA 1
ATOM 743 C C . THR A 1 92 ? -9.227 -20.219 -11.281 1 78 92 THR A C 1
ATOM 745 O O . THR A 1 92 ? -10.367 -20.594 -10.977 1 78 92 THR A O 1
ATOM 748 N N . SER A 1 93 ? -8.352 -20.984 -11.828 1 80.25 93 SER A N 1
ATOM 749 C CA . SER A 1 93 ? -8.641 -22.375 -12.141 1 80.25 93 SER A CA 1
ATOM 750 C C . SER A 1 93 ? -8.812 -23.203 -10.867 1 80.25 93 SER A C 1
ATOM 752 O O . SER A 1 93 ? -9.695 -24.047 -10.789 1 80.25 93 SER A O 1
ATOM 754 N N . LEU A 1 94 ? -7.988 -22.953 -9.914 1 80.88 94 LEU A N 1
ATOM 755 C CA . LEU A 1 94 ? -8.062 -23.656 -8.641 1 80.88 94 LEU A CA 1
ATOM 756 C C . LEU A 1 94 ? -9.406 -23.406 -7.961 1 80.88 94 LEU A C 1
ATOM 758 O O . LEU A 1 94 ? -10 -24.312 -7.383 1 80.88 94 LEU A O 1
ATOM 762 N N . SER A 1 95 ? -9.828 -22.188 -7.977 1 77.25 95 SER A N 1
ATOM 763 C CA . SER A 1 95 ? -11.078 -21.812 -7.32 1 77.25 95 SER A CA 1
ATOM 764 C C . SER A 1 95 ? -12.273 -22.453 -8.008 1 77.25 95 SER A C 1
ATOM 766 O O . SER A 1 95 ? -13.305 -22.688 -7.375 1 77.25 95 SER A O 1
ATOM 768 N N . SER A 1 96 ? -12.094 -22.766 -9.242 1 75.56 96 SER A N 1
ATOM 769 C CA . SER A 1 96 ? -13.195 -23.328 -10.016 1 75.56 96 SER A CA 1
ATOM 770 C C . SER A 1 96 ? -13.219 -24.859 -9.906 1 75.56 96 SER A C 1
ATOM 772 O O . SER A 1 96 ? -14.234 -25.484 -10.195 1 75.56 96 SER A O 1
ATOM 774 N N . ASP A 1 97 ? -12.133 -25.391 -9.594 1 72.5 97 ASP A N 1
ATOM 775 C CA . ASP A 1 97 ? -12.031 -26.844 -9.5 1 72.5 97 ASP A CA 1
ATOM 776 C C . ASP A 1 97 ? -12.461 -27.328 -8.125 1 72.5 97 ASP A C 1
ATOM 778 O O . ASP A 1 97 ? -11.797 -27.047 -7.121 1 72.5 97 ASP A O 1
ATOM 782 N N . ALA A 1 98 ? -13.555 -28.031 -8.031 1 68.31 98 ALA A N 1
ATOM 783 C CA . ALA A 1 98 ? -14.133 -28.516 -6.781 1 68.31 98 ALA A CA 1
ATOM 784 C C . ALA A 1 98 ? -13.266 -29.625 -6.18 1 68.31 98 ALA A C 1
ATOM 786 O O . ALA A 1 98 ? -13.336 -29.891 -4.977 1 68.31 98 ALA A O 1
ATOM 787 N N . ASP A 1 99 ? -12.461 -30.188 -6.992 1 71.12 99 ASP A N 1
ATOM 788 C CA . ASP A 1 99 ? -11.742 -31.375 -6.539 1 71.12 99 ASP A CA 1
ATOM 789 C C . ASP A 1 99 ? -10.398 -31 -5.922 1 71.12 99 ASP A C 1
ATOM 791 O O . ASP A 1 99 ? -9.703 -31.859 -5.375 1 71.12 99 ASP A O 1
ATOM 795 N N . THR A 1 100 ? -10.094 -29.75 -6.016 1 75.31 100 THR A N 1
ATOM 796 C CA . THR A 1 100 ? -8.797 -29.344 -5.504 1 75.31 100 THR A CA 1
ATOM 797 C C . THR A 1 100 ? -8.945 -28.5 -4.25 1 75.31 100 THR A C 1
ATOM 799 O O . THR A 1 100 ? -9.906 -27.734 -4.121 1 75.31 100 THR A O 1
ATOM 802 N N . ASP A 1 101 ? -8.102 -28.766 -3.281 1 77.62 101 ASP A N 1
ATOM 803 C CA . ASP A 1 101 ? -8.078 -27.953 -2.072 1 77.62 101 ASP A CA 1
ATOM 804 C C . ASP A 1 101 ? -7.715 -26.5 -2.395 1 77.62 101 ASP A C 1
ATOM 806 O O . ASP A 1 101 ? -6.703 -26.234 -3.051 1 77.62 101 ASP A O 1
ATOM 810 N N . PRO A 1 102 ? -8.555 -25.688 -1.976 1 83.75 102 PRO A N 1
ATOM 811 C CA . PRO A 1 102 ? -8.242 -24.281 -2.26 1 83.75 102 PRO A CA 1
ATOM 812 C C . PRO A 1 102 ? -7.055 -23.766 -1.459 1 83.75 102 PRO A C 1
ATOM 814 O O . PRO A 1 102 ? -6.785 -24.25 -0.36 1 83.75 102 PRO A O 1
ATOM 817 N N . ILE A 1 103 ? -6.27 -22.875 -2.01 1 89.94 103 ILE A N 1
ATOM 818 C CA . ILE A 1 103 ? -5.238 -22.125 -1.294 1 89.94 103 ILE A CA 1
ATOM 819 C C . ILE A 1 103 ? -5.871 -20.969 -0.533 1 89.94 103 ILE A C 1
ATOM 821 O O . ILE A 1 103 ? -6.562 -20.141 -1.124 1 89.94 103 ILE A O 1
ATOM 825 N N . ILE A 1 104 ? -5.699 -20.922 0.772 1 90 104 ILE A N 1
ATOM 826 C CA . ILE A 1 104 ? -6.285 -19.891 1.613 1 90 104 ILE A CA 1
ATOM 827 C C . ILE A 1 104 ? -5.184 -18.953 2.121 1 90 104 ILE A C 1
ATOM 829 O O . ILE A 1 104 ? -4.234 -19.406 2.766 1 90 104 ILE A O 1
ATOM 833 N N . PHE A 1 105 ? -5.355 -17.703 1.807 1 93.25 105 PHE A N 1
ATOM 834 C CA . PHE A 1 105 ? -4.473 -16.688 2.352 1 93.25 105 PHE A CA 1
ATOM 835 C C . PHE A 1 105 ? -5.098 -16.031 3.578 1 93.25 105 PHE A C 1
ATOM 837 O O . PHE A 1 105 ? -6.289 -15.703 3.574 1 93.25 105 PHE A O 1
ATOM 844 N N . VAL A 1 106 ? -4.359 -15.867 4.621 1 92.38 106 VAL A N 1
ATOM 845 C CA . VAL A 1 106 ? -4.828 -15.195 5.824 1 92.38 106 VAL A CA 1
ATOM 846 C C . VAL A 1 106 ? -3.979 -13.953 6.09 1 92.38 106 VAL A C 1
ATOM 848 O O . VAL A 1 106 ? -2.748 -14.031 6.133 1 92.38 106 VAL A O 1
ATOM 851 N N . TRP A 1 107 ? -4.648 -12.883 6.211 1 93.06 107 TRP A N 1
ATOM 852 C CA . TRP A 1 107 ? -3.984 -11.625 6.531 1 93.06 107 TRP A CA 1
ATOM 853 C C . TRP A 1 107 ? -4.672 -10.93 7.699 1 93.06 107 TRP A C 1
ATOM 855 O O . TRP A 1 107 ? -5.898 -10.945 7.809 1 93.06 107 TRP A O 1
ATOM 865 N N . TYR A 1 108 ? -3.908 -10.25 8.492 1 90.19 108 TYR A N 1
ATOM 866 C CA . TYR A 1 108 ? -4.422 -9.578 9.68 1 90.19 108 TYR A CA 1
ATOM 867 C C . TYR A 1 108 ? -4.387 -8.062 9.508 1 90.19 108 TYR A C 1
ATOM 869 O O . TYR A 1 108 ? -3.432 -7.516 8.945 1 90.19 108 TYR A O 1
ATOM 877 N N . ASP A 1 109 ? -5.426 -7.402 10.008 1 82.62 109 ASP A N 1
ATOM 878 C CA . ASP A 1 109 ? -5.531 -5.949 9.906 1 82.62 109 ASP A CA 1
ATOM 879 C C . ASP A 1 109 ? -4.496 -5.262 10.789 1 82.62 109 ASP A C 1
ATOM 881 O O . ASP A 1 109 ? -4.18 -5.746 11.875 1 82.62 109 ASP A O 1
ATOM 885 N N . VAL A 1 110 ? -3.998 -4.113 10.375 1 81.06 110 VAL A N 1
ATOM 886 C CA . VAL A 1 110 ? -2.934 -3.398 11.07 1 81.06 110 VAL A CA 1
ATOM 887 C C . VAL A 1 110 ? -3.533 -2.484 12.133 1 81.06 110 VAL A C 1
ATOM 889 O O . VAL A 1 110 ? -2.855 -2.105 13.086 1 81.06 110 VAL A O 1
ATOM 892 N N . PHE A 1 111 ? -4.73 -1.918 11.906 1 74.12 111 PHE A N 1
ATOM 893 C CA . PHE A 1 111 ? -5.258 -0.9 12.805 1 74.12 111 PHE A CA 1
ATOM 894 C C . PHE A 1 111 ? -6.273 -1.501 13.766 1 74.12 111 PHE A C 1
ATOM 896 O O . PHE A 1 111 ? -6.727 -0.833 14.703 1 74.12 111 PHE A O 1
ATOM 903 N N . ASN A 1 112 ? -6.703 -2.553 13.438 1 65.69 112 ASN A N 1
ATOM 904 C CA . ASN A 1 112 ? -7.664 -3.17 14.344 1 65.69 112 ASN A CA 1
ATOM 905 C C . ASN A 1 112 ? -7.09 -4.422 15.008 1 65.69 112 ASN A C 1
ATOM 907 O O . ASN A 1 112 ? -7.223 -5.523 14.469 1 65.69 112 ASN A O 1
ATOM 911 N N . SER A 1 113 ? -6.297 -4.148 15.922 1 55.62 113 SER A N 1
ATOM 912 C CA . SER A 1 113 ? -5.746 -5.301 16.625 1 55.62 113 SER A CA 1
ATOM 913 C C . SER A 1 113 ? -6.852 -6.152 17.234 1 55.62 113 SER A C 1
ATOM 915 O O . SER A 1 113 ? -6.629 -7.316 17.578 1 55.62 113 SER A O 1
ATOM 917 N N . GLU A 1 114 ? -7.875 -5.426 17.5 1 54.06 114 GLU A N 1
ATOM 918 C CA . GLU A 1 114 ? -8.922 -6.141 18.219 1 54.06 114 GLU A CA 1
ATOM 919 C C . GLU A 1 114 ? -9.555 -7.219 17.344 1 54.06 114 GLU A C 1
ATOM 921 O O . GLU A 1 114 ? -10.188 -8.148 17.844 1 54.06 114 GLU A O 1
ATOM 926 N N . HIS A 1 115 ? -9.578 -6.809 16.109 1 55.44 115 HIS A N 1
ATOM 927 C CA . HIS A 1 115 ? -10.148 -7.875 15.297 1 55.44 115 HIS A CA 1
ATOM 928 C C . HIS A 1 115 ? -9.07 -8.875 14.875 1 55.44 115 HIS A C 1
ATOM 930 O O . HIS A 1 115 ? -8.352 -8.648 13.898 1 55.44 115 HIS A O 1
ATOM 936 N N . GLU A 1 116 ? -8.742 -9.602 15.906 1 57.09 116 GLU A N 1
ATOM 937 C CA . GLU A 1 116 ? -7.777 -10.695 15.875 1 57.09 116 GLU A CA 1
ATOM 938 C C . GLU A 1 116 ? -7.98 -11.578 14.648 1 57.09 116 GLU A C 1
ATOM 940 O O . GLU A 1 116 ? -7.094 -12.352 14.281 1 57.09 116 GLU A O 1
ATOM 945 N N . ASP A 1 117 ? -9.164 -11.391 14.062 1 64.88 117 ASP A N 1
ATOM 946 C CA . ASP A 1 117 ? -9.414 -12.43 13.062 1 64.88 117 ASP A CA 1
ATOM 947 C C . ASP A 1 117 ? -8.859 -12.031 11.695 1 64.88 117 ASP A C 1
ATOM 949 O O . ASP A 1 117 ? -9.109 -10.922 11.219 1 64.88 117 ASP A O 1
ATOM 953 N N . GLY A 1 118 ? -7.938 -12.641 11.281 1 71.88 118 GLY A N 1
ATOM 954 C CA . GLY A 1 118 ? -7.445 -12.531 9.914 1 71.88 118 GLY A CA 1
ATOM 955 C C . GLY A 1 118 ? -8.547 -12.586 8.875 1 71.88 118 GLY A C 1
ATOM 956 O O . GLY A 1 118 ? -9.617 -13.141 9.125 1 71.88 118 GLY A O 1
ATOM 957 N N . VAL A 1 119 ? -8.406 -11.805 7.844 1 75.19 119 VAL A N 1
ATOM 958 C CA . VAL A 1 119 ? -9.32 -11.852 6.707 1 75.19 119 VAL A CA 1
ATOM 959 C C . VAL A 1 119 ? -8.852 -12.914 5.715 1 75.19 119 VAL A C 1
ATOM 961 O O . VAL A 1 119 ? -7.672 -12.977 5.367 1 75.19 119 VAL A O 1
ATOM 964 N N . SER A 1 120 ? -9.758 -13.844 5.488 1 74.5 120 SER A N 1
ATOM 965 C CA . SER A 1 120 ? -9.469 -14.867 4.492 1 74.5 120 SER A CA 1
ATOM 966 C C . SER A 1 120 ? -10.672 -15.117 3.588 1 74.5 120 SER A C 1
ATOM 968 O O . SER A 1 120 ? -11.812 -14.844 3.975 1 74.5 120 SER A O 1
ATOM 970 N N . SER A 1 121 ? -10.523 -15.203 2.32 1 70.12 121 SER A N 1
ATOM 971 C CA . SER A 1 121 ? -11.57 -15.578 1.38 1 70.12 121 SER A CA 1
ATOM 972 C C . SER A 1 121 ? -11.039 -16.5 0.296 1 70.12 121 SER A C 1
ATOM 974 O O . SER A 1 121 ? -9.969 -16.266 -0.264 1 70.12 121 SER A O 1
ATOM 976 N N . GLN A 1 122 ? -11.805 -17.609 0.06 1 66.62 122 GLN A N 1
ATOM 977 C CA . GLN A 1 122 ? -11.438 -18.547 -0.998 1 66.62 122 GLN A CA 1
ATOM 978 C C . GLN A 1 122 ? -11.75 -17.969 -2.375 1 66.62 122 GLN A C 1
ATOM 980 O O . GLN A 1 122 ? -10.977 -18.141 -3.318 1 66.62 122 GLN A O 1
ATOM 985 N N . ARG A 1 123 ? -12.891 -17.328 -2.578 1 69.19 123 ARG A N 1
ATOM 986 C CA . ARG A 1 123 ? -13.375 -16.859 -3.871 1 69.19 123 ARG A CA 1
ATOM 987 C C . ARG A 1 123 ? -12.492 -15.734 -4.406 1 69.19 123 ARG A C 1
ATOM 989 O O . ARG A 1 123 ? -12.25 -15.648 -5.613 1 69.19 123 ARG A O 1
ATOM 996 N N . ASN A 1 124 ? -11.961 -14.953 -3.545 1 80.69 124 ASN A N 1
ATOM 997 C CA . ASN A 1 124 ? -11.133 -13.828 -3.977 1 80.69 124 ASN A CA 1
ATOM 998 C C . ASN A 1 124 ? -9.75 -13.867 -3.332 1 80.69 124 ASN A C 1
ATOM 1000 O O . ASN A 1 124 ? -9.203 -12.82 -2.977 1 80.69 124 ASN A O 1
ATOM 1004 N N . ALA A 1 125 ? -9.32 -15.109 -3.348 1 85.81 125 ALA A N 1
ATOM 1005 C CA . ALA A 1 125 ? -8.078 -15.336 -2.607 1 85.81 125 ALA A CA 1
ATOM 1006 C C . ALA A 1 125 ? -6.93 -14.539 -3.211 1 85.81 125 ALA A C 1
ATOM 1008 O O . ALA A 1 125 ? -6.203 -13.852 -2.492 1 85.81 125 ALA A O 1
ATOM 1009 N N . ILE A 1 126 ? -6.824 -14.57 -4.547 1 89.31 126 ILE A N 1
ATOM 1010 C CA . ILE A 1 126 ? -5.688 -13.938 -5.207 1 89.31 126 ILE A CA 1
ATOM 1011 C C . ILE A 1 126 ? -5.797 -12.422 -5.074 1 89.31 126 ILE A C 1
ATOM 1013 O O . ILE A 1 126 ? -4.785 -11.734 -4.918 1 89.31 126 ILE A O 1
ATOM 1017 N N . GLN A 1 127 ? -7.031 -11.883 -5.137 1 88.06 127 GLN A N 1
ATOM 1018 C CA . GLN A 1 127 ? -7.211 -10.445 -5.004 1 88.06 127 GLN A CA 1
ATOM 1019 C C . GLN A 1 127 ? -6.883 -9.977 -3.59 1 88.06 127 GLN A C 1
ATOM 1021 O O . GLN A 1 127 ? -6.277 -8.914 -3.406 1 88.06 127 GLN A O 1
ATOM 1026 N N . LEU A 1 128 ? -7.273 -10.734 -2.654 1 90.44 128 LEU A N 1
ATOM 1027 C CA . LEU A 1 128 ? -6.945 -10.438 -1.264 1 90.44 128 LEU A CA 1
ATOM 1028 C C . LEU A 1 128 ? -5.434 -10.445 -1.053 1 90.44 128 LEU A C 1
ATOM 1030 O O . LEU A 1 128 ? -4.887 -9.539 -0.415 1 90.44 128 LEU A O 1
ATOM 1034 N N . GLU A 1 129 ? -4.773 -11.5 -1.586 1 94.06 129 GLU A N 1
ATOM 1035 C CA . GLU A 1 129 ? -3.322 -11.617 -1.467 1 94.06 129 GLU A CA 1
ATOM 1036 C C . GLU A 1 129 ? -2.619 -10.422 -2.111 1 94.06 129 GLU A C 1
ATOM 1038 O O . GLU A 1 129 ? -1.758 -9.797 -1.494 1 94.06 129 GLU A O 1
ATOM 1043 N N . LYS A 1 130 ? -3 -10.094 -3.311 1 93.75 130 LYS A N 1
ATOM 1044 C CA . LYS A 1 130 ? -2.385 -8.977 -4.027 1 93.75 130 LYS A CA 1
ATOM 1045 C C . LYS A 1 130 ? -2.59 -7.664 -3.281 1 93.75 130 LYS A C 1
ATOM 1047 O O . LYS A 1 130 ? -1.665 -6.855 -3.17 1 93.75 130 LYS A O 1
ATOM 1052 N N . ALA A 1 131 ? -3.791 -7.441 -2.74 1 93.75 131 ALA A N 1
ATOM 1053 C CA . ALA A 1 131 ? -4.094 -6.207 -2.02 1 93.75 131 ALA A CA 1
ATOM 1054 C C . ALA A 1 131 ? -3.238 -6.082 -0.763 1 93.75 131 ALA A C 1
ATOM 1056 O O . ALA A 1 131 ? -2.734 -4.996 -0.455 1 93.75 131 ALA A O 1
ATOM 1057 N N . ALA A 1 132 ? -3.092 -7.176 -0.07 1 95.25 132 ALA A N 1
ATOM 1058 C CA . ALA A 1 132 ? -2.295 -7.168 1.153 1 95.25 132 ALA A CA 1
ATOM 1059 C C . ALA A 1 132 ? -0.82 -6.922 0.846 1 95.25 132 ALA A C 1
ATOM 1061 O O . ALA A 1 132 ? -0.146 -6.172 1.56 1 95.25 132 ALA A O 1
ATOM 1062 N N . VAL A 1 133 ? -0.297 -7.531 -0.193 1 96.81 133 VAL A N 1
ATOM 1063 C CA . VAL A 1 133 ? 1.086 -7.352 -0.624 1 96.81 133 VAL A CA 1
ATOM 1064 C C . VAL A 1 133 ? 1.317 -5.898 -1.028 1 96.81 133 VAL A C 1
ATOM 1066 O O . VAL A 1 133 ? 2.332 -5.301 -0.662 1 96.81 133 VAL A O 1
ATOM 1069 N N . VAL A 1 134 ? 0.389 -5.367 -1.729 1 96.62 134 VAL A N 1
ATOM 1070 C CA . VAL A 1 134 ? 0.46 -3.977 -2.166 1 96.62 134 VAL A CA 1
ATOM 1071 C C . VAL A 1 134 ? 0.504 -3.055 -0.949 1 96.62 134 VAL A C 1
ATOM 1073 O O . VAL A 1 134 ? 1.307 -2.119 -0.9 1 96.62 134 VAL A O 1
ATOM 1076 N N . PHE A 1 135 ? -0.343 -3.297 -0.003 1 96.25 135 PHE A N 1
ATOM 1077 C CA . PHE A 1 135 ? -0.335 -2.496 1.215 1 96.25 135 PHE A CA 1
ATOM 1078 C C . PHE A 1 135 ? 1.029 -2.553 1.892 1 96.25 135 PHE A C 1
ATOM 1080 O O . PHE A 1 135 ? 1.586 -1.519 2.266 1 96.25 135 PHE A O 1
ATOM 1087 N N . ASN A 1 136 ? 1.605 -3.701 2.059 1 97.06 136 ASN A N 1
ATOM 1088 C CA . ASN A 1 136 ? 2.91 -3.852 2.695 1 97.06 136 ASN A CA 1
ATOM 1089 C C . ASN A 1 136 ? 4.012 -3.18 1.883 1 97.06 136 ASN A C 1
ATOM 1091 O O . ASN A 1 136 ? 4.949 -2.617 2.449 1 97.06 136 ASN A O 1
ATOM 1095 N N . LEU A 1 137 ? 3.881 -3.291 0.596 1 97.31 137 LEU A N 1
ATOM 1096 C CA . LEU A 1 137 ? 4.836 -2.6 -0.264 1 97.31 137 LEU A CA 1
ATOM 1097 C C . LEU A 1 137 ? 4.797 -1.095 -0.022 1 97.31 137 LEU A C 1
ATOM 1099 O O . LEU A 1 137 ? 5.844 -0.457 0.122 1 97.31 137 LEU A O 1
ATOM 1103 N N . GLY A 1 138 ? 3.609 -0.544 0.019 1 97.5 138 GLY A N 1
ATOM 1104 C CA . GLY A 1 138 ? 3.457 0.869 0.324 1 97.5 138 GLY A CA 1
ATOM 1105 C C . GLY A 1 138 ? 3.998 1.246 1.691 1 97.5 138 GLY A C 1
ATOM 1106 O O . GLY A 1 138 ? 4.648 2.281 1.844 1 97.5 138 GLY A O 1
ATOM 1107 N N . ALA A 1 139 ? 3.67 0.433 2.658 1 96.5 139 ALA A N 1
ATOM 1108 C CA . ALA A 1 139 ? 4.145 0.672 4.02 1 96.5 139 ALA A CA 1
ATOM 1109 C C . ALA A 1 139 ? 5.672 0.708 4.066 1 96.5 139 ALA A C 1
ATOM 1111 O O . ALA A 1 139 ? 6.258 1.605 4.68 1 96.5 139 ALA A O 1
ATOM 1112 N N . ILE A 1 140 ? 6.332 -0.178 3.438 1 96.12 140 ILE A N 1
ATOM 1113 C CA . ILE A 1 140 ? 7.789 -0.247 3.418 1 96.12 140 ILE A CA 1
ATOM 1114 C C . ILE A 1 140 ? 8.352 0.983 2.711 1 96.12 140 ILE A C 1
ATOM 1116 O O . ILE A 1 140 ? 9.297 1.609 3.201 1 96.12 140 ILE A O 1
ATOM 1120 N N . CYS A 1 141 ? 7.789 1.327 1.571 1 94.94 141 CYS A N 1
ATOM 1121 C CA . CYS A 1 141 ? 8.234 2.5 0.827 1 94.94 141 CYS A CA 1
ATOM 1122 C C . CYS A 1 141 ? 8.062 3.768 1.654 1 94.94 141 CYS A C 1
ATOM 1124 O O . CYS A 1 141 ? 8.922 4.656 1.622 1 94.94 141 CYS A O 1
ATOM 1126 N N . SER A 1 142 ? 6.91 3.865 2.305 1 94.12 142 SER A N 1
ATOM 1127 C CA . SER A 1 142 ? 6.668 5.027 3.156 1 94.12 142 SER A CA 1
ATOM 1128 C C . SER A 1 142 ? 7.691 5.102 4.285 1 94.12 142 SER A C 1
ATOM 1130 O O . SER A 1 142 ? 8.172 6.188 4.625 1 94.12 142 SER A O 1
ATOM 1132 N N . GLN A 1 143 ? 8.031 3.963 4.895 1 92.75 143 GLN A N 1
ATOM 1133 C CA . GLN A 1 143 ? 9.039 3.914 5.953 1 92.75 143 GLN A CA 1
ATOM 1134 C C . GLN A 1 143 ? 10.406 4.336 5.43 1 92.75 143 GLN A C 1
ATOM 1136 O O . GLN A 1 143 ? 11.133 5.078 6.098 1 92.75 143 GLN A O 1
ATOM 1141 N N . ILE A 1 144 ? 10.789 3.871 4.348 1 92.69 144 ILE A N 1
ATOM 1142 C CA . ILE A 1 144 ? 12.055 4.246 3.727 1 92.69 144 ILE A CA 1
ATOM 1143 C C . ILE A 1 144 ? 12.086 5.754 3.484 1 92.69 144 ILE A C 1
ATOM 1145 O O . ILE A 1 144 ? 13.102 6.406 3.74 1 92.69 144 ILE A O 1
ATOM 1149 N N . ALA A 1 145 ? 11.008 6.316 2.994 1 88.56 145 ALA A N 1
ATOM 1150 C CA . ALA A 1 145 ? 10.914 7.73 2.643 1 88.56 145 ALA A CA 1
ATOM 1151 C C . ALA A 1 145 ? 11.125 8.617 3.865 1 88.56 145 ALA A C 1
ATOM 1153 O O . ALA A 1 145 ? 11.766 9.664 3.779 1 88.56 145 ALA A O 1
ATOM 1154 N N . VAL A 1 146 ? 10.57 8.281 4.969 1 86.62 146 VAL A N 1
ATOM 1155 C CA . VAL A 1 146 ? 10.656 9.117 6.16 1 86.62 146 VAL A CA 1
ATOM 1156 C C . VAL A 1 146 ? 12 8.906 6.848 1 86.62 146 VAL A C 1
ATOM 1158 O O . VAL A 1 146 ? 12.523 9.812 7.504 1 86.62 146 VAL A O 1
ATOM 1161 N N . SER A 1 147 ? 12.516 7.785 6.773 1 82.06 147 SER A N 1
ATOM 1162 C CA . SER A 1 147 ? 13.82 7.523 7.363 1 82.06 147 SER A CA 1
ATOM 1163 C C . SER A 1 147 ? 14.914 8.328 6.664 1 82.06 147 SER A C 1
ATOM 1165 O O . SER A 1 147 ? 15.867 8.773 7.301 1 82.06 147 SER A O 1
ATOM 1167 N N . CYS A 1 148 ? 14.875 8.5 5.375 1 64.06 148 CYS A N 1
ATOM 1168 C CA . CYS A 1 148 ? 15.859 9.258 4.617 1 64.06 148 CYS A CA 1
ATOM 1169 C C . CYS A 1 148 ? 15.844 10.734 5.012 1 64.06 148 CYS A C 1
ATOM 1171 O O . CYS A 1 148 ? 16.891 11.383 5.047 1 64.06 148 CYS A O 1
ATOM 1173 N N . ASP A 1 149 ? 14.758 11.398 5.266 1 57.47 149 ASP A N 1
ATOM 1174 C CA . ASP A 1 149 ? 14.641 12.82 5.578 1 57.47 149 ASP A CA 1
ATOM 1175 C C . ASP A 1 149 ? 15.078 13.109 7.012 1 57.47 149 ASP A C 1
ATOM 1177 O O . ASP A 1 149 ? 15.602 14.188 7.305 1 57.47 149 ASP A O 1
ATOM 1181 N N . ARG A 1 150 ? 14.828 12.188 7.902 1 52.25 150 ARG A N 1
ATOM 1182 C CA . ARG A 1 150 ? 15.328 12.43 9.25 1 52.25 150 ARG A CA 1
ATOM 1183 C C . ARG A 1 150 ? 16.828 12.719 9.234 1 52.25 150 ARG A C 1
ATOM 1185 O O . ARG A 1 150 ? 17.312 13.555 10.008 1 52.25 150 ARG A O 1
ATOM 1192 N N . THR A 1 151 ? 17.312 12.125 8.234 1 46.81 151 THR A N 1
ATOM 1193 C CA . THR A 1 151 ? 18.734 12.43 8.102 1 46.81 151 THR A CA 1
ATOM 1194 C C . THR A 1 151 ? 18.938 13.836 7.539 1 46.81 151 THR A C 1
ATOM 1196 O O . THR A 1 151 ? 19.875 14.539 7.934 1 46.81 151 THR A O 1
ATOM 1199 N N . THR A 1 152 ? 17.969 14.195 6.777 1 44.81 152 THR A N 1
ATOM 1200 C CA . THR A 1 152 ? 18.094 15.531 6.195 1 44.81 152 THR A CA 1
ATOM 1201 C C . THR A 1 152 ? 17.547 16.594 7.141 1 44.81 152 THR A C 1
ATOM 1203 O O . THR A 1 152 ? 18.125 17.656 7.309 1 44.81 152 THR A O 1
ATOM 1206 N N . ALA A 1 153 ? 16.297 16.531 7.641 1 44.41 153 ALA A N 1
ATOM 1207 C CA . ALA A 1 153 ? 15.688 17.5 8.555 1 44.41 153 ALA A CA 1
ATOM 1208 C C . ALA A 1 153 ? 16.516 17.641 9.828 1 44.41 153 ALA A C 1
ATOM 1210 O O . ALA A 1 153 ? 16.672 18.75 10.352 1 44.41 153 ALA A O 1
ATOM 1211 N N . LEU A 1 154 ? 16.922 16.547 10.398 1 42.47 154 LEU A N 1
ATOM 1212 C CA . LEU A 1 154 ? 17.906 16.719 11.469 1 42.47 154 LEU A CA 1
ATOM 1213 C C . LEU A 1 154 ? 19.094 17.562 11 1 42.47 154 LEU A C 1
ATOM 1215 O O . LEU A 1 154 ? 19.688 18.297 11.781 1 42.47 154 LEU A O 1
ATOM 1219 N N . GLY A 1 155 ? 19.234 17.562 9.844 1 37.94 155 GLY A N 1
ATOM 1220 C CA . GLY A 1 155 ? 20.234 18.5 9.359 1 37.94 155 GLY A CA 1
ATOM 1221 C C . GLY A 1 155 ? 19.766 19.953 9.414 1 37.94 155 GLY A C 1
ATOM 1222 O O . GLY A 1 155 ? 20.578 20.859 9.609 1 37.94 155 GLY A O 1
ATOM 1223 N N . LEU A 1 156 ? 18.5 20.203 9.211 1 35.78 156 LEU A N 1
ATOM 1224 C CA . LEU A 1 156 ? 18.016 21.578 9.289 1 35.78 156 LEU A CA 1
ATOM 1225 C C . LEU A 1 156 ? 17.922 22.031 10.742 1 35.78 156 LEU A C 1
ATOM 1227 O O . LEU A 1 156 ? 18.156 23.203 11.039 1 35.78 156 LEU A O 1
ATOM 1231 N N . THR A 1 157 ? 17.453 21.25 11.602 1 39.84 157 THR A N 1
ATOM 1232 C CA . THR A 1 157 ? 17.375 21.688 12.992 1 39.84 157 THR A CA 1
ATOM 1233 C C . THR A 1 157 ? 18.766 21.891 13.57 1 39.84 157 THR A C 1
ATOM 1235 O O . THR A 1 157 ? 18.984 22.797 14.375 1 39.84 157 THR A O 1
ATOM 1238 N N . LEU A 1 158 ? 19.641 21.062 13.172 1 36.44 158 LEU A N 1
ATOM 1239 C CA . LEU A 1 158 ? 20.984 21.234 13.742 1 36.44 158 LEU A CA 1
ATOM 1240 C C . LEU A 1 158 ? 21.656 22.5 13.195 1 36.44 158 LEU A C 1
ATOM 1242 O O . LEU A 1 158 ? 22.531 23.062 13.844 1 36.44 158 LEU A O 1
ATOM 1246 N N . SER A 1 159 ? 21.25 22.844 12.031 1 36.47 159 SER A N 1
ATOM 1247 C CA . SER A 1 159 ? 21.938 24.078 11.617 1 36.47 159 SER A CA 1
ATOM 1248 C C . SER A 1 159 ? 21.469 25.266 12.438 1 36.47 159 SER A C 1
ATOM 1250 O O . SER A 1 159 ? 22.203 26.25 12.594 1 36.47 159 SER A O 1
ATOM 1252 N N . ASN A 1 160 ? 20.25 25.281 12.891 1 36.81 160 ASN A N 1
ATOM 1253 C CA . ASN A 1 160 ? 19.875 26.438 13.695 1 36.81 160 ASN A CA 1
ATOM 1254 C C . ASN A 1 160 ? 20.406 26.328 15.117 1 36.81 160 ASN A C 1
ATOM 1256 O O . ASN A 1 160 ? 20.344 27.297 15.883 1 36.81 160 ASN A O 1
ATOM 1260 N N . ASN A 1 161 ? 20.656 25.156 15.633 1 37.31 161 ASN A N 1
ATOM 1261 C CA . ASN A 1 161 ? 21.203 25.141 16.984 1 37.31 161 ASN A CA 1
ATOM 1262 C C . ASN A 1 161 ? 22.656 25.609 17.016 1 37.31 161 ASN A C 1
ATOM 1264 O O . ASN A 1 161 ? 23.25 25.719 18.078 1 37.31 161 ASN A O 1
ATOM 1268 N N . THR A 1 162 ? 23.375 25.562 15.953 1 35.94 162 THR A N 1
ATOM 1269 C CA . THR A 1 162 ? 24.766 25.984 16.141 1 35.94 162 THR A CA 1
ATOM 1270 C C . THR A 1 162 ? 24.859 27.5 16.297 1 35.94 162 THR A C 1
ATOM 1272 O O . THR A 1 162 ? 25.922 28.016 16.625 1 35.94 162 THR A O 1
ATOM 1275 N N . ASP A 1 163 ? 23.859 28.344 15.805 1 31.09 163 ASP A N 1
ATOM 1276 C CA . ASP A 1 163 ? 24.25 29.734 15.898 1 31.09 163 ASP A CA 1
ATOM 1277 C C . ASP A 1 163 ? 23.984 30.297 17.297 1 31.09 163 ASP A C 1
ATOM 1279 O O . ASP A 1 163 ? 23.078 31.109 17.484 1 31.09 163 ASP A O 1
ATOM 1283 N N . VAL A 1 164 ? 23.656 29.531 18.328 1 30.89 164 VAL A N 1
ATOM 1284 C CA . VAL A 1 164 ? 23.812 30.219 19.594 1 30.89 164 VAL A CA 1
ATOM 1285 C C . VAL A 1 164 ? 25.281 30.562 19.828 1 30.89 164 VAL A C 1
ATOM 1287 O O . VAL A 1 164 ? 26.141 29.688 19.797 1 30.89 164 VAL A O 1
ATOM 1290 N N . PRO A 1 165 ? 25.641 31.875 19.625 1 29.56 165 PRO A N 1
ATOM 1291 C CA . PRO A 1 165 ? 26.906 32.312 20.234 1 29.56 165 PRO A CA 1
ATOM 1292 C C . PRO A 1 165 ? 26.938 32.094 21.734 1 29.56 165 PRO A C 1
ATOM 1294 O O . PRO A 1 165 ? 25.891 32.031 22.391 1 29.56 165 PRO A O 1
ATOM 1297 N N . MET B 1 1 ? -4.645 -29.125 -25.484 1 34.38 1 MET B N 1
ATOM 1298 C CA . MET B 1 1 ? -4.449 -27.922 -24.703 1 34.38 1 MET B CA 1
ATOM 1299 C C . MET B 1 1 ? -4.832 -26.672 -25.5 1 34.38 1 MET B C 1
ATOM 1301 O O . MET B 1 1 ? -4.203 -26.359 -26.5 1 34.38 1 MET B O 1
ATOM 1305 N N . SER B 1 2 ? -6.027 -26.219 -25.391 1 34.97 2 SER B N 1
ATOM 1306 C CA . SER B 1 2 ? -6.559 -25.312 -26.406 1 34.97 2 SER B CA 1
ATOM 1307 C C . SER B 1 2 ? -5.738 -24.031 -26.484 1 34.97 2 SER B C 1
ATOM 1309 O O . SER B 1 2 ? -5.039 -23.688 -25.531 1 34.97 2 SER B O 1
ATOM 1311 N N . ASP B 1 3 ? -5.531 -23.5 -27.656 1 41.66 3 ASP B N 1
ATOM 1312 C CA . ASP B 1 3 ? -4.93 -22.219 -28.016 1 41.66 3 ASP B CA 1
ATOM 1313 C C . ASP B 1 3 ? -5.168 -21.172 -26.922 1 41.66 3 ASP B C 1
ATOM 1315 O O . ASP B 1 3 ? -4.297 -20.344 -26.641 1 41.66 3 ASP B O 1
ATOM 1319 N N . HIS B 1 4 ? -6.301 -21.203 -26.344 1 40.91 4 HIS B N 1
ATOM 1320 C CA . HIS B 1 4 ? -6.867 -20.297 -25.359 1 40.91 4 HIS B CA 1
ATOM 1321 C C . HIS B 1 4 ? -6.18 -20.469 -24 1 40.91 4 HIS B C 1
ATOM 1323 O O . HIS B 1 4 ? -5.906 -19.484 -23.312 1 40.91 4 HIS B O 1
ATOM 1329 N N . ASP B 1 5 ? -5.977 -21.625 -23.531 1 42.31 5 ASP B N 1
ATOM 1330 C CA . ASP B 1 5 ? -5.395 -21.906 -22.234 1 42.31 5 ASP B CA 1
ATOM 1331 C C . ASP B 1 5 ? -3.9 -21.594 -22.219 1 42.31 5 ASP B C 1
ATOM 1333 O O . ASP B 1 5 ? -3.318 -21.359 -21.156 1 42.31 5 ASP B O 1
ATOM 1337 N N . ARG B 1 6 ? -3.168 -21.859 -23.234 1 44.84 6 ARG B N 1
ATOM 1338 C CA . ARG B 1 6 ? -1.789 -21.5 -23.547 1 44.84 6 ARG B CA 1
ATOM 1339 C C . ARG B 1 6 ? -1.548 -20.016 -23.281 1 44.84 6 ARG B C 1
ATOM 1341 O O . ARG B 1 6 ? -0.417 -19.594 -23.016 1 44.84 6 ARG B O 1
ATOM 1348 N N . GLU B 1 7 ? -2.686 -19.219 -23.469 1 47.72 7 GLU B N 1
ATOM 1349 C CA . GLU B 1 7 ? -2.877 -17.828 -23.062 1 47.72 7 GLU B CA 1
ATOM 1350 C C . GLU B 1 7 ? -2.773 -17.688 -21.547 1 47.72 7 GLU B C 1
ATOM 1352 O O . GLU B 1 7 ? -2.943 -16.594 -21 1 47.72 7 GLU B O 1
ATOM 1357 N N . LEU B 1 8 ? -2.965 -18.703 -20.891 1 47.47 8 LEU B N 1
ATOM 1358 C CA . LEU B 1 8 ? -3.113 -18.938 -19.453 1 47.47 8 LEU B CA 1
ATOM 1359 C C . LEU B 1 8 ? -2.059 -18.172 -18.672 1 47.47 8 LEU B C 1
ATOM 1361 O O . LEU B 1 8 ? -2.34 -17.672 -17.578 1 47.47 8 LEU B O 1
ATOM 1365 N N . LEU B 1 9 ? -0.777 -18.391 -19.047 1 50.12 9 LEU B N 1
ATOM 1366 C CA . LEU B 1 9 ? 0.319 -17.656 -18.422 1 50.12 9 LEU B CA 1
ATOM 1367 C C . LEU B 1 9 ? 0.519 -16.297 -19.094 1 50.12 9 LEU B C 1
ATOM 1369 O O . LEU B 1 9 ? 1.581 -15.688 -18.969 1 50.12 9 LEU B O 1
ATOM 1373 N N . ASN B 1 10 ? -0.507 -16.031 -19.938 1 44.94 10 ASN B N 1
ATOM 1374 C CA . ASN B 1 10 ? -0.294 -14.773 -20.656 1 44.94 10 ASN B CA 1
ATOM 1375 C C . ASN B 1 10 ? -0.28 -13.586 -19.703 1 44.94 10 ASN B C 1
ATOM 1377 O O . ASN B 1 10 ? -1.277 -13.305 -19.031 1 44.94 10 ASN B O 1
ATOM 1381 N N . PRO B 1 11 ? 0.747 -13.289 -19.312 1 45.44 11 PRO B N 1
ATOM 1382 C CA . PRO B 1 11 ? 1.028 -12.094 -18.5 1 45.44 11 PRO B CA 1
ATOM 1383 C C . PRO B 1 11 ? 0.143 -10.914 -18.875 1 45.44 11 PRO B C 1
ATOM 1385 O O . PRO B 1 11 ? 0.101 -9.914 -18.156 1 45.44 11 PRO B O 1
ATOM 1388 N N . GLU B 1 12 ? -0.497 -11.031 -20.031 1 45.5 12 GLU B N 1
ATOM 1389 C CA . GLU B 1 12 ? -1.167 -9.812 -20.469 1 45.5 12 GLU B CA 1
ATOM 1390 C C . GLU B 1 12 ? -2.297 -9.422 -19.516 1 45.5 12 GLU B C 1
ATOM 1392 O O . GLU B 1 12 ? -2.771 -8.289 -19.547 1 45.5 12 GLU B O 1
ATOM 1397 N N . THR B 1 13 ? -2.77 -10.406 -18.891 1 48.22 13 THR B N 1
ATOM 1398 C CA . THR B 1 13 ? -3.955 -10.055 -18.109 1 48.22 13 THR B CA 1
ATOM 1399 C C . THR B 1 13 ? -3.578 -9.711 -16.672 1 48.22 13 THR B C 1
ATOM 1401 O O . THR B 1 13 ? -4.238 -10.156 -15.727 1 48.22 13 THR B O 1
ATOM 1404 N N . VAL B 1 14 ? -2.402 -9.305 -16.516 1 57.16 14 VAL B N 1
ATOM 1405 C CA . VAL B 1 14 ? -2.014 -8.906 -15.172 1 57.16 14 VAL B CA 1
ATOM 1406 C C . VAL B 1 14 ? -2.955 -7.816 -14.664 1 57.16 14 VAL B C 1
ATOM 1408 O O . VAL B 1 14 ? -3.01 -6.719 -15.234 1 57.16 14 VAL B O 1
ATOM 1411 N N . LEU B 1 15 ? -4.043 -8.211 -13.891 1 61.78 15 LEU B N 1
ATOM 1412 C CA . LEU B 1 15 ? -4.926 -7.203 -13.312 1 61.78 15 LEU B CA 1
ATOM 1413 C C . LEU B 1 15 ? -4.195 -6.375 -12.258 1 61.78 15 LEU B C 1
ATOM 1415 O O . LEU B 1 15 ? -3.717 -6.918 -11.258 1 61.78 15 LEU B O 1
ATOM 1419 N N . SER B 1 16 ? -3.74 -5.258 -12.742 1 77.88 16 SER B N 1
ATOM 1420 C CA . SER B 1 16 ? -3.158 -4.297 -11.812 1 77.88 16 SER B CA 1
ATOM 1421 C C . SER B 1 16 ? -4.148 -3.924 -10.711 1 77.88 16 SER B C 1
ATOM 1423 O O . SER B 1 16 ? -5.359 -3.977 -10.914 1 77.88 16 SER B O 1
ATOM 1425 N N . ILE B 1 17 ? -3.67 -3.787 -9.453 1 88.44 17 ILE B N 1
ATOM 1426 C CA . ILE B 1 17 ? -4.477 -3.291 -8.344 1 88.44 17 ILE B CA 1
ATOM 1427 C C . ILE B 1 17 ? -4.832 -1.826 -8.578 1 88.44 17 ILE B C 1
ATOM 1429 O O . ILE B 1 17 ? -3.947 -0.984 -8.75 1 88.44 17 ILE B O 1
ATOM 1433 N N . PRO B 1 18 ? -6.125 -1.493 -8.703 1 90.69 18 PRO B N 1
ATOM 1434 C CA . PRO B 1 18 ? -6.496 -0.088 -8.883 1 90.69 18 PRO B CA 1
ATOM 1435 C C . PRO B 1 18 ? -6.152 0.778 -7.676 1 90.69 18 PRO B C 1
ATOM 1437 O O . PRO B 1 18 ? -6.004 0.263 -6.562 1 90.69 18 PRO B O 1
ATOM 1440 N N . LEU B 1 19 ? -6 2.016 -7.953 1 93.19 19 LEU B N 1
ATOM 1441 C CA . LEU B 1 19 ? -5.754 2.969 -6.875 1 93.19 19 LEU B CA 1
ATOM 1442 C C . LEU B 1 19 ? -7.055 3.334 -6.168 1 93.19 19 LEU B C 1
ATOM 1444 O O . LEU B 1 19 ? -8.094 3.479 -6.809 1 93.19 19 LEU B O 1
ATOM 1448 N N . LYS B 1 20 ? -6.996 3.543 -4.805 1 93.31 20 LYS B N 1
ATOM 1449 C CA . LYS B 1 20 ? -8.133 4.117 -4.086 1 93.31 20 LYS B CA 1
ATOM 1450 C C . LYS B 1 20 ? -8.438 5.531 -4.578 1 93.31 20 LYS B C 1
ATOM 1452 O O . LYS B 1 20 ? -7.52 6.309 -4.852 1 93.31 20 LYS B O 1
ATOM 1457 N N . LYS B 1 21 ? -9.695 5.84 -4.699 1 92.81 21 LYS B N 1
ATOM 1458 C CA . LYS B 1 21 ? -10.148 7.195 -5.012 1 92.81 21 LYS B CA 1
ATOM 1459 C C . LYS B 1 21 ? -10.484 7.969 -3.738 1 92.81 21 LYS B C 1
ATOM 1461 O O . LYS B 1 21 ? -10.758 7.367 -2.695 1 92.81 21 LYS B O 1
ATOM 1466 N N . THR B 1 22 ? -10.438 9.266 -3.857 1 93.56 22 THR B N 1
ATOM 1467 C CA . THR B 1 22 ? -10.719 10.125 -2.709 1 93.56 22 THR B CA 1
ATOM 1468 C C . THR B 1 22 ? -11.344 11.438 -3.154 1 93.56 22 THR B C 1
ATOM 1470 O O . THR B 1 22 ? -11.391 11.742 -4.352 1 93.56 22 THR B O 1
ATOM 1473 N N . ASP B 1 23 ? -11.93 12.188 -2.168 1 93.5 23 ASP B N 1
ATOM 1474 C CA . ASP B 1 23 ? -12.547 13.484 -2.416 1 93.5 23 ASP B CA 1
ATOM 1475 C C . ASP B 1 23 ? -11.602 14.625 -2.045 1 93.5 23 ASP B C 1
ATOM 1477 O O . ASP B 1 23 ? -10.703 14.453 -1.221 1 93.5 23 ASP B O 1
ATOM 1481 N N . PRO B 1 24 ? -11.789 15.828 -2.707 1 94.94 24 PRO B N 1
ATOM 1482 C CA . PRO B 1 24 ? -10.977 16.984 -2.314 1 94.94 24 PRO B CA 1
ATOM 1483 C C . PRO B 1 24 ? -11.172 17.375 -0.852 1 94.94 24 PRO B C 1
ATOM 1485 O O . PRO B 1 24 ? -12.273 17.234 -0.313 1 94.94 24 PRO B O 1
ATOM 1488 N N . VAL B 1 25 ? -10.133 17.891 -0.204 1 94.56 25 VAL B N 1
ATOM 1489 C CA . VAL B 1 25 ? -10.164 18.391 1.166 1 94.56 25 VAL B CA 1
ATOM 1490 C C . VAL B 1 25 ? -9.242 19.609 1.29 1 94.56 25 VAL B C 1
ATOM 1492 O O . VAL B 1 25 ? -8.203 19.672 0.633 1 94.56 25 VAL B O 1
ATOM 1495 N N . GLU B 1 26 ? -9.609 20.562 2.109 1 93.5 26 GLU B N 1
ATOM 1496 C CA . GLU B 1 26 ? -8.789 21.75 2.391 1 93.5 26 GLU B CA 1
ATOM 1497 C C . GLU B 1 26 ? -7.945 21.531 3.643 1 93.5 26 GLU B C 1
ATOM 1499 O O . GLU B 1 26 ? -8.477 21.391 4.746 1 93.5 26 GLU B O 1
ATOM 1504 N N . LEU B 1 27 ? -6.578 21.594 3.455 1 95.12 27 LEU B N 1
ATOM 1505 C CA . LEU B 1 27 ? -5.699 21.281 4.574 1 95.12 27 LEU B CA 1
ATOM 1506 C C . LEU B 1 27 ? -4.93 22.516 5.023 1 95.12 27 LEU B C 1
ATOM 1508 O O . LEU B 1 27 ? -4.672 22.688 6.219 1 95.12 27 LEU B O 1
ATOM 1512 N N . TYR B 1 28 ? -4.629 23.375 4.145 1 95.56 28 TYR B N 1
ATOM 1513 C CA . TYR B 1 28 ? -3.689 24.453 4.422 1 95.56 28 TYR B CA 1
ATOM 1514 C C . TYR B 1 28 ? -4.266 25.422 5.445 1 95.56 28 TYR B C 1
ATOM 1516 O O . TYR B 1 28 ? -3.682 25.625 6.516 1 95.56 28 TYR B O 1
ATOM 1524 N N . LEU B 1 29 ? -5.395 26 5.25 1 94.81 29 LEU B N 1
ATOM 1525 C CA . LEU B 1 29 ? -5.93 27.078 6.066 1 94.81 29 LEU B CA 1
ATOM 1526 C C . LEU B 1 29 ? -6.242 26.594 7.477 1 94.81 29 LEU B C 1
ATOM 1528 O O . LEU B 1 29 ? -5.785 27.188 8.461 1 94.81 29 LEU B O 1
ATOM 1532 N N . PRO B 1 30 ? -7.012 25.516 7.586 1 92.75 30 PRO B N 1
ATOM 1533 C CA . PRO B 1 30 ? -7.328 25.062 8.945 1 92.75 30 PRO B CA 1
ATOM 1534 C C . PRO B 1 30 ? -6.078 24.703 9.75 1 92.75 30 PRO B C 1
ATOM 1536 O O . PRO B 1 30 ? -6.008 24.984 10.945 1 92.75 30 PRO B O 1
ATOM 1539 N N . LEU B 1 31 ? -5.082 24.125 9.211 1 92.75 31 LEU B N 1
ATOM 1540 C CA . LEU B 1 31 ? -3.877 23.719 9.922 1 92.75 31 LEU B CA 1
ATOM 1541 C C . LEU B 1 31 ? -3.014 24.938 10.266 1 92.75 31 LEU B C 1
ATOM 1543 O O . LEU B 1 31 ? -2.457 25.016 11.359 1 92.75 31 LEU B O 1
ATOM 1547 N N . ARG B 1 32 ? -2.902 25.797 9.32 1 93.81 32 ARG B N 1
ATOM 1548 C CA . ARG B 1 32 ? -2.119 26.984 9.586 1 93.81 32 ARG B CA 1
ATOM 1549 C C . ARG B 1 32 ? -2.723 27.797 10.734 1 93.81 32 ARG B C 1
ATOM 1551 O O . ARG B 1 32 ? -2 28.266 11.609 1 93.81 32 ARG B O 1
ATOM 1558 N N . LYS B 1 33 ? -4.012 27.984 10.719 1 92.88 33 LYS B N 1
ATOM 1559 C CA . LYS B 1 33 ? -4.719 28.703 11.781 1 92.88 33 LYS B CA 1
ATOM 1560 C C . LYS B 1 33 ? -4.512 28.016 13.133 1 92.88 33 LYS B C 1
ATOM 1562 O O . LYS B 1 33 ? -4.32 28.703 14.148 1 92.88 33 LYS B O 1
ATOM 1567 N N . LEU B 1 34 ? -4.625 26.781 13.078 1 90.75 34 LEU B N 1
ATOM 1568 C CA . LEU B 1 34 ? -4.426 26.016 14.305 1 90.75 34 LEU B CA 1
ATOM 1569 C C . LEU B 1 34 ? -3.031 26.266 14.875 1 90.75 34 LEU B C 1
ATOM 1571 O O . LEU B 1 34 ? -2.879 26.469 16.078 1 90.75 34 LEU B O 1
ATOM 1575 N N . VAL B 1 35 ? -1.987 26.172 14.039 1 90.31 35 VAL B N 1
ATOM 1576 C CA . VAL B 1 35 ? -0.616 26.391 14.492 1 90.31 35 VAL B CA 1
ATOM 1577 C C . VAL B 1 35 ? -0.467 27.797 15.047 1 90.31 35 VAL B C 1
ATOM 1579 O O . VAL B 1 35 ? 0.124 28 16.109 1 90.31 35 VAL B O 1
ATOM 1582 N N . ALA B 1 36 ? -1.029 28.75 14.367 1 92.62 36 ALA B N 1
ATOM 1583 C CA . ALA B 1 36 ? -0.939 30.156 14.797 1 92.62 36 ALA B CA 1
ATOM 1584 C C . ALA B 1 36 ? -1.654 30.359 16.125 1 92.62 36 ALA B C 1
ATOM 1586 O O . ALA B 1 36 ? -1.164 31.094 16.984 1 92.62 36 ALA B O 1
ATOM 1587 N N . SER B 1 37 ? -2.791 29.766 16.297 1 90.12 37 SER B N 1
ATOM 1588 C CA . SER B 1 37 ? -3.615 29.938 17.484 1 90.12 37 SER B CA 1
ATOM 1589 C C . SER B 1 37 ? -3.018 29.203 18.688 1 90.12 37 SER B C 1
ATOM 1591 O O . SER B 1 37 ? -2.996 29.734 19.797 1 90.12 37 SER B O 1
ATOM 1593 N N . LYS B 1 38 ? -2.633 28.062 18.484 1 84.69 38 LYS B N 1
ATOM 1594 C CA . LYS B 1 38 ? -2.166 27.203 19.578 1 84.69 38 LYS B CA 1
ATOM 1595 C C . LYS B 1 38 ? -0.733 27.547 19.969 1 84.69 38 LYS B C 1
ATOM 1597 O O . LYS B 1 38 ? -0.349 27.406 21.125 1 84.69 38 LYS B O 1
ATOM 1602 N N . TYR B 1 39 ? 0.021 27.969 19.016 1 86.94 39 TYR B N 1
ATOM 1603 C CA . TYR B 1 39 ? 1.422 28.266 19.297 1 86.94 39 TYR B CA 1
ATOM 1604 C C . TYR B 1 39 ? 1.72 29.75 19.062 1 86.94 39 TYR B C 1
ATOM 1606 O O . TYR B 1 39 ? 1.445 30.578 19.922 1 86.94 39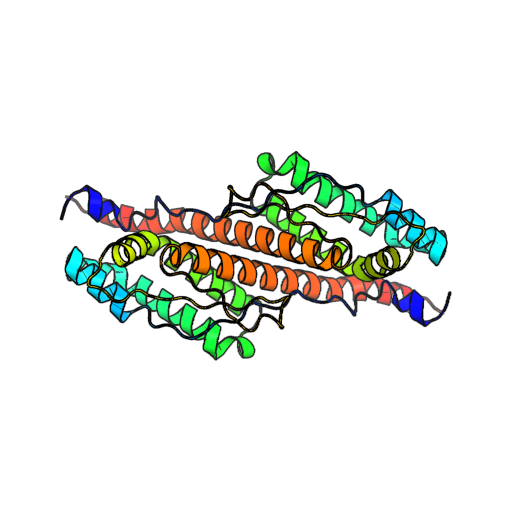 TYR B O 1
ATOM 1614 N N . SER B 1 40 ? 2.164 30.109 17.859 1 90.44 40 SER B N 1
ATOM 1615 C CA . SER B 1 40 ? 2.416 31.5 17.516 1 90.44 40 SER B CA 1
ATOM 1616 C C . SER B 1 40 ? 2.408 31.719 16 1 90.44 40 SER B C 1
ATOM 1618 O O . SER B 1 40 ? 2.494 30.75 15.234 1 90.44 40 SER B O 1
ATOM 1620 N N . GLU B 1 41 ? 2.273 32.969 15.633 1 93.5 41 GLU B N 1
ATOM 1621 C CA . GLU B 1 41 ? 2.381 33.312 14.219 1 93.5 41 GLU B CA 1
ATOM 1622 C C . GLU B 1 41 ? 3.77 33 13.68 1 93.5 41 GLU B C 1
ATOM 1624 O O . GLU B 1 41 ? 3.916 32.625 12.516 1 93.5 41 GLU B O 1
ATOM 1629 N N . SER B 1 42 ? 4.758 33.156 14.531 1 91.31 42 SER B N 1
ATOM 1630 C CA . SER B 1 42 ? 6.125 32.812 14.141 1 91.31 42 SER B CA 1
ATOM 1631 C C . SER B 1 42 ? 6.262 31.312 13.852 1 91.31 42 SER B C 1
ATOM 1633 O O . SER B 1 42 ? 6.934 30.922 12.898 1 91.31 42 SER B O 1
ATOM 1635 N N . ASP B 1 43 ? 5.645 30.469 14.625 1 87.81 43 ASP B N 1
ATOM 1636 C CA . ASP B 1 43 ? 5.66 29.031 14.398 1 87.81 43 ASP B CA 1
ATOM 1637 C C . ASP B 1 43 ? 4.906 28.672 13.117 1 87.81 43 ASP B C 1
ATOM 1639 O O . ASP B 1 43 ? 5.32 27.781 12.375 1 87.81 43 ASP B O 1
ATOM 1643 N N . ALA B 1 44 ? 3.801 29.297 12.867 1 92.88 44 ALA B N 1
ATOM 1644 C CA . ALA B 1 44 ? 3.035 29.062 11.641 1 92.88 44 ALA B CA 1
ATOM 1645 C C . ALA B 1 44 ? 3.877 29.375 10.406 1 92.88 44 ALA B C 1
ATOM 1647 O O . ALA B 1 44 ? 3.779 28.672 9.398 1 92.88 44 ALA B O 1
ATOM 1648 N N . GLN B 1 45 ? 4.688 30.344 10.508 1 91.94 45 GLN B N 1
ATOM 1649 C CA . GLN B 1 45 ? 5.566 30.719 9.398 1 91.94 45 GLN B CA 1
ATOM 1650 C C . GLN B 1 45 ? 6.645 29.656 9.18 1 91.94 45 GLN B C 1
ATOM 1652 O O . GLN B 1 45 ? 7.027 29.375 8.039 1 91.94 45 GLN B O 1
ATOM 1657 N N . LYS B 1 46 ? 7.137 29.094 10.172 1 86.38 46 LYS B N 1
ATOM 1658 C CA . LYS B 1 46 ? 8.188 28.078 10.086 1 86.38 46 LYS B CA 1
ATOM 1659 C C . LYS B 1 46 ? 7.684 26.828 9.367 1 86.38 46 LYS B C 1
ATOM 1661 O O . LYS B 1 46 ? 8.461 26.125 8.703 1 86.38 46 LYS B O 1
ATOM 1666 N N . VAL B 1 47 ? 6.41 26.547 9.523 1 88.69 47 VAL B N 1
ATOM 1667 C CA . VAL B 1 47 ? 5.891 25.312 8.961 1 88.69 47 VAL B CA 1
ATOM 1668 C C . VAL B 1 47 ? 5.156 25.594 7.656 1 88.69 47 VAL B C 1
ATOM 1670 O O . VAL B 1 47 ? 4.512 24.719 7.09 1 88.69 47 VAL B O 1
ATOM 1673 N N . GLU B 1 48 ? 5.242 26.75 7.195 1 92.31 48 GLU B N 1
ATOM 1674 C CA . GLU B 1 48 ? 4.5 27.203 6.027 1 92.31 48 GLU B CA 1
ATOM 1675 C C . GLU B 1 48 ? 4.797 26.344 4.809 1 92.31 48 GLU B C 1
ATOM 1677 O O . GLU B 1 48 ? 3.877 25.922 4.098 1 92.31 48 GLU B O 1
ATOM 1682 N N . SER B 1 49 ? 6.016 26.078 4.539 1 93 49 SER B N 1
ATOM 1683 C CA . SER B 1 49 ? 6.41 25.312 3.361 1 93 49 SER B CA 1
ATOM 1684 C C . SER B 1 49 ? 5.867 23.891 3.42 1 93 49 SER B C 1
ATOM 1686 O O . SER B 1 49 ? 5.461 23.328 2.396 1 93 49 SER B O 1
ATOM 1688 N N . VAL B 1 50 ? 5.906 23.312 4.57 1 90.19 50 VAL B N 1
ATOM 1689 C CA . VAL B 1 50 ? 5.402 21.953 4.762 1 90.19 50 VAL B CA 1
ATOM 1690 C C . VAL B 1 50 ? 3.896 21.922 4.5 1 90.19 50 VAL B C 1
ATOM 1692 O O . VAL B 1 50 ? 3.396 21.016 3.814 1 90.19 50 VAL B O 1
ATOM 1695 N N . LEU B 1 51 ? 3.227 22.906 4.988 1 94.5 51 LEU B N 1
ATOM 1696 C CA . LEU B 1 51 ? 1.779 22.969 4.816 1 94.5 51 LEU B CA 1
ATOM 1697 C C . LEU B 1 51 ? 1.416 23.219 3.354 1 94.5 51 LEU B C 1
ATOM 1699 O O . LEU B 1 51 ? 0.435 22.656 2.854 1 94.5 51 LEU B O 1
ATOM 1703 N N . GLU B 1 52 ? 2.168 23.984 2.734 1 95.69 52 GLU B N 1
ATOM 1704 C CA . GLU B 1 52 ? 1.945 24.25 1.314 1 95.69 52 GLU B CA 1
ATOM 1705 C C . GLU B 1 52 ? 2.164 22.984 0.488 1 95.69 52 GLU B C 1
ATOM 1707 O O . GLU B 1 52 ? 1.37 22.672 -0.403 1 95.69 52 GLU B O 1
ATOM 1712 N N . THR B 1 53 ? 3.254 22.328 0.74 1 94.62 53 THR B N 1
ATOM 1713 C CA . THR B 1 53 ? 3.547 21.078 0.041 1 94.62 53 THR B CA 1
ATOM 1714 C C . THR B 1 53 ? 2.459 20.047 0.304 1 94.62 53 THR B C 1
ATOM 1716 O O . THR B 1 53 ? 2.014 19.359 -0.618 1 94.62 53 THR B O 1
ATOM 1719 N N . LEU B 1 54 ? 2.059 19.938 1.529 1 96 54 LEU B N 1
ATOM 1720 C CA . LEU B 1 54 ? 0.987 19.047 1.94 1 96 54 LEU B CA 1
ATOM 1721 C C . LEU B 1 54 ? -0.274 19.281 1.119 1 96 54 LEU B C 1
ATOM 1723 O O . LEU B 1 54 ? -0.849 18.344 0.558 1 96 54 LEU B O 1
ATOM 1727 N N . ASN B 1 55 ? -0.637 20.484 1.064 1 96.94 55 ASN B N 1
ATOM 1728 C CA . ASN B 1 55 ? -1.842 20.875 0.337 1 96.94 55 ASN B CA 1
ATOM 1729 C C . ASN B 1 55 ? -1.686 20.641 -1.164 1 96.94 55 ASN B C 1
ATOM 1731 O O . ASN B 1 55 ? -2.607 20.156 -1.821 1 96.94 55 ASN B O 1
ATOM 1735 N N . LYS B 1 56 ? -0.587 21.031 -1.716 1 96.69 56 LYS B N 1
ATOM 1736 C CA . LYS B 1 56 ? -0.329 20.859 -3.143 1 96.69 56 LYS B CA 1
ATOM 1737 C C . LYS B 1 56 ? -0.37 19.391 -3.545 1 96.69 56 LYS B C 1
ATOM 1739 O O . LYS B 1 56 ? -1.016 19.031 -4.531 1 96.69 56 LYS B O 1
ATOM 1744 N N . CYS B 1 57 ? 0.323 18.547 -2.852 1 97.06 57 CYS B N 1
ATOM 1745 C CA . CYS B 1 57 ? 0.36 17.125 -3.162 1 97.06 57 CYS B CA 1
ATOM 1746 C C . CYS B 1 57 ? -1.03 16.5 -3.061 1 97.06 57 CYS B C 1
ATOM 1748 O O . CYS B 1 57 ? -1.434 15.727 -3.928 1 97.06 57 CYS B O 1
ATOM 1750 N N . ARG B 1 58 ? -1.768 16.859 -1.985 1 96.94 58 ARG B N 1
ATOM 1751 C CA . ARG B 1 58 ? -3.113 16.328 -1.807 1 96.94 58 ARG B CA 1
ATOM 1752 C C . ARG B 1 58 ? -4.027 16.766 -2.949 1 96.94 58 ARG B C 1
ATOM 1754 O O . ARG B 1 58 ? -4.848 15.977 -3.424 1 96.94 58 ARG B O 1
ATOM 1761 N N . ARG B 1 59 ? -3.924 17.922 -3.359 1 96 59 ARG B N 1
ATOM 1762 C CA . ARG B 1 59 ? -4.699 18.422 -4.484 1 96 59 ARG B CA 1
ATOM 1763 C C . ARG B 1 59 ? -4.328 17.703 -5.777 1 96 59 ARG B C 1
ATOM 1765 O O . ARG B 1 59 ? -5.207 17.328 -6.555 1 96 59 ARG B O 1
ATOM 1772 N N . ASP B 1 60 ? -3.084 17.547 -6.043 1 94.81 60 ASP B N 1
ATOM 1773 C CA . ASP B 1 60 ? -2.609 16.891 -7.254 1 94.81 60 ASP B CA 1
ATOM 1774 C C . ASP B 1 60 ? -3.107 15.445 -7.32 1 94.81 60 ASP B C 1
ATOM 1776 O O . ASP B 1 60 ? -3.465 14.961 -8.391 1 94.81 60 ASP B O 1
ATOM 1780 N N . MET B 1 61 ? -3.143 14.773 -6.203 1 93.44 61 MET B N 1
ATOM 1781 C CA . MET B 1 61 ? -3.586 13.383 -6.129 1 93.44 61 MET B CA 1
ATOM 1782 C C . MET B 1 61 ? -5.047 13.25 -6.551 1 93.44 61 MET B C 1
ATOM 1784 O O . MET B 1 61 ? -5.473 12.188 -7 1 93.44 61 MET B O 1
ATOM 1788 N N . VAL B 1 62 ? -5.785 14.289 -6.34 1 94.06 62 VAL B N 1
ATOM 1789 C CA . VAL B 1 62 ? -7.215 14.258 -6.641 1 94.06 62 VAL B CA 1
ATOM 1790 C C . VAL B 1 62 ? -7.457 14.766 -8.062 1 94.06 62 VAL B C 1
ATOM 1792 O O . VAL B 1 62 ? -8.148 14.109 -8.844 1 94.06 62 VAL B O 1
ATOM 1795 N N . GLU B 1 63 ? -6.789 15.812 -8.391 1 93.69 63 GLU B N 1
ATOM 1796 C CA . GLU B 1 63 ? -7.164 16.531 -9.602 1 93.69 63 GLU B CA 1
ATOM 1797 C C . GLU B 1 63 ? -6.273 16.141 -10.773 1 93.69 63 GLU B C 1
ATOM 1799 O O . GLU B 1 63 ? -6.684 16.25 -11.938 1 93.69 63 GLU B O 1
ATOM 1804 N N . ARG B 1 64 ? -5.059 15.727 -10.539 1 90.62 64 ARG B N 1
ATOM 1805 C CA . ARG B 1 64 ? -4.098 15.602 -11.633 1 90.62 64 ARG B CA 1
ATOM 1806 C C . ARG B 1 64 ? -3.641 14.156 -11.797 1 90.62 64 ARG B C 1
ATOM 1808 O O . ARG B 1 64 ? -2.633 13.891 -12.453 1 90.62 64 ARG B O 1
ATOM 1815 N N . ARG B 1 65 ? -4.219 13.195 -11.211 1 88.12 65 ARG B N 1
ATOM 1816 C CA . ARG B 1 65 ? -3.77 11.805 -11.234 1 88.12 65 ARG B CA 1
ATOM 1817 C C . ARG B 1 65 ? -3.623 11.297 -12.664 1 88.12 65 ARG B C 1
ATOM 1819 O O . ARG B 1 65 ? -2.637 10.641 -13 1 88.12 65 ARG B O 1
ATOM 1826 N N . GLY B 1 66 ? -4.5 11.648 -13.547 1 86.69 66 GLY B N 1
ATOM 1827 C CA . GLY B 1 66 ? -4.492 11.188 -14.93 1 86.69 66 GLY B CA 1
ATOM 1828 C C . GLY B 1 66 ? -3.391 11.812 -15.766 1 86.69 66 GLY B C 1
ATOM 1829 O O . GLY B 1 66 ? -2.998 11.266 -16.797 1 86.69 66 GLY B O 1
ATOM 1830 N N . ASP B 1 67 ? -2.834 12.875 -15.336 1 93.38 67 ASP B N 1
ATOM 1831 C CA . ASP B 1 67 ? -1.841 13.625 -16.094 1 93.38 67 ASP B CA 1
ATOM 1832 C C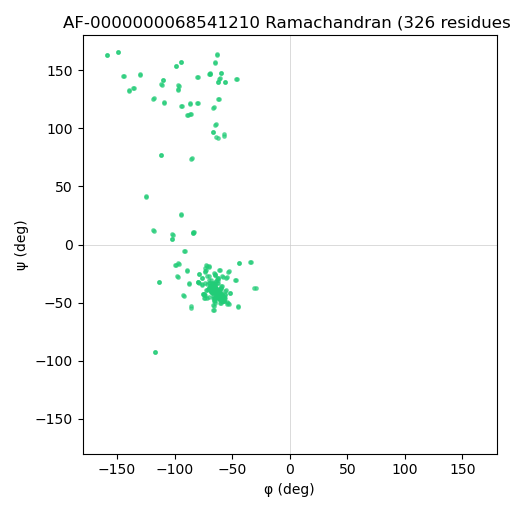 . ASP B 1 67 ? -0.424 13.25 -15.672 1 93.38 67 ASP B C 1
ATOM 1834 O O . ASP B 1 67 ? 0.537 13.5 -16.406 1 93.38 67 ASP B O 1
ATOM 1838 N N . LEU B 1 68 ? -0.256 12.633 -14.578 1 94.31 68 LEU B N 1
ATOM 1839 C CA . LEU B 1 68 ? 1.061 12.336 -14.023 1 94.31 68 LEU B CA 1
ATOM 1840 C C . LEU B 1 68 ? 1.49 10.914 -14.383 1 94.31 68 LEU B C 1
ATOM 1842 O O . LEU B 1 68 ? 0.672 9.992 -14.367 1 94.31 68 LEU B O 1
ATOM 1846 N N . SER B 1 69 ? 2.783 10.805 -14.766 1 94.75 69 SER B N 1
ATOM 1847 C CA . SER B 1 69 ? 3.357 9.477 -14.93 1 94.75 69 SER B CA 1
ATOM 1848 C C . SER B 1 69 ? 3.385 8.719 -13.609 1 94.75 69 SER B C 1
ATOM 1850 O O . SER B 1 69 ? 3.26 9.32 -12.539 1 94.75 69 SER B O 1
ATOM 1852 N N . LEU B 1 70 ? 3.559 7.422 -13.664 1 94.25 70 LEU B N 1
ATOM 1853 C CA . LEU B 1 70 ? 3.58 6.59 -12.469 1 94.25 70 LEU B CA 1
ATOM 1854 C C . LEU B 1 70 ? 4.699 7.023 -11.523 1 94.25 70 LEU B C 1
ATOM 1856 O O . LEU B 1 70 ? 4.477 7.18 -10.32 1 94.25 70 LEU B O 1
ATOM 1860 N N . PRO B 1 71 ? 5.902 7.352 -12.055 1 95.75 71 PRO B N 1
ATOM 1861 C CA . PRO B 1 71 ? 6.961 7.805 -11.141 1 95.75 71 PRO B CA 1
ATOM 1862 C C . PRO B 1 71 ? 6.637 9.148 -10.492 1 95.75 71 PRO B C 1
ATOM 1864 O O . PRO B 1 71 ? 6.977 9.367 -9.32 1 95.75 71 PRO B O 1
ATOM 1867 N N . MET B 1 72 ? 5.988 10.008 -11.203 1 96.56 72 MET B N 1
ATOM 1868 C CA . MET B 1 72 ? 5.613 11.305 -10.641 1 96.56 72 MET B CA 1
ATOM 1869 C C . MET B 1 72 ? 4.555 11.148 -9.562 1 96.56 72 MET B C 1
ATOM 1871 O O . MET B 1 72 ? 4.586 11.844 -8.547 1 96.56 72 MET B O 1
ATOM 1875 N N . GLN B 1 73 ? 3.619 10.25 -9.82 1 96.75 73 GLN B N 1
ATOM 1876 C CA . GLN B 1 73 ? 2.609 9.953 -8.812 1 96.75 73 GLN B CA 1
ATOM 1877 C C . GLN B 1 73 ? 3.244 9.367 -7.555 1 96.75 73 GLN B C 1
ATOM 1879 O O . GLN B 1 73 ? 2.885 9.742 -6.438 1 96.75 73 GLN B O 1
ATOM 1884 N N . ARG B 1 74 ? 4.137 8.445 -7.777 1 96.12 74 ARG B N 1
ATOM 1885 C CA . ARG B 1 74 ? 4.879 7.859 -6.664 1 96.12 74 ARG B CA 1
ATOM 1886 C C . ARG B 1 74 ? 5.559 8.938 -5.828 1 96.12 74 ARG B C 1
ATOM 1888 O O . ARG B 1 74 ? 5.41 8.961 -4.605 1 96.12 74 ARG B O 1
ATOM 1895 N N . ASP B 1 75 ? 6.289 9.859 -6.453 1 96.06 75 ASP B N 1
ATOM 1896 C CA . ASP B 1 75 ? 7.023 10.906 -5.75 1 96.06 75 ASP B CA 1
ATOM 1897 C C . ASP B 1 75 ? 6.074 11.836 -5.004 1 96.06 75 ASP B C 1
ATOM 1899 O O . ASP B 1 75 ? 6.367 12.266 -3.887 1 96.06 75 ASP B O 1
ATOM 1903 N N . CYS B 1 76 ? 5.02 12.156 -5.617 1 96.69 76 CYS B N 1
ATOM 1904 C CA . CYS B 1 76 ? 4.004 12.992 -4.984 1 96.69 76 CYS B CA 1
ATOM 1905 C C . CYS B 1 76 ? 3.484 12.344 -3.707 1 96.69 76 CYS B C 1
ATOM 1907 O O . CYS B 1 76 ? 3.412 12.992 -2.662 1 96.69 76 CYS B O 1
ATOM 1909 N N . LEU B 1 77 ? 3.141 11.086 -3.75 1 97 77 LEU B N 1
ATOM 1910 C CA . LEU B 1 77 ? 2.615 10.367 -2.594 1 97 77 LEU B CA 1
ATOM 1911 C C . LEU B 1 77 ? 3.666 10.258 -1.496 1 97 77 LEU B C 1
ATOM 1913 O O . LEU B 1 77 ? 3.344 10.344 -0.309 1 97 77 LEU B O 1
ATOM 1917 N N . ILE B 1 78 ? 4.898 10.117 -1.878 1 95.19 78 ILE B N 1
ATOM 1918 C CA . ILE B 1 78 ? 5.992 10.047 -0.914 1 95.19 78 ILE B CA 1
ATOM 1919 C C . ILE B 1 78 ? 6.109 11.375 -0.168 1 95.19 78 ILE B C 1
ATOM 1921 O O . ILE B 1 78 ? 6.188 11.398 1.062 1 95.19 78 ILE B O 1
ATOM 1925 N N . HIS B 1 79 ? 6.145 12.445 -0.893 1 94.38 79 HIS B N 1
ATOM 1926 C CA . HIS B 1 79 ? 6.223 13.766 -0.271 1 94.38 79 HIS B CA 1
ATOM 1927 C C . HIS B 1 79 ? 5.02 14.023 0.626 1 94.38 79 HIS B C 1
ATOM 1929 O O . HIS B 1 79 ? 5.164 14.547 1.734 1 94.38 79 HIS B O 1
ATOM 1935 N N . TYR B 1 80 ? 3.895 13.711 0.096 1 96.19 80 TYR B N 1
ATOM 1936 C CA . TYR B 1 80 ? 2.676 13.891 0.877 1 96.19 80 TYR B CA 1
ATOM 1937 C C . TYR B 1 80 ? 2.746 13.117 2.186 1 96.19 80 TYR B C 1
ATOM 1939 O O . TYR B 1 80 ? 2.436 13.656 3.252 1 96.19 80 TYR B O 1
ATOM 1947 N N . PHE B 1 81 ? 3.119 11.914 2.096 1 94.62 81 PHE B N 1
ATOM 1948 C CA . PHE B 1 81 ? 3.201 11.062 3.277 1 94.62 81 PHE B CA 1
ATOM 1949 C C . PHE B 1 81 ? 4.176 11.641 4.297 1 94.62 81 PHE B C 1
ATOM 1951 O O . PHE B 1 81 ? 3.879 11.688 5.492 1 94.62 81 PHE B O 1
ATOM 1958 N N . LYS B 1 82 ? 5.332 12.078 3.854 1 91.5 82 LYS B N 1
ATOM 1959 C CA . LYS B 1 82 ? 6.312 12.695 4.742 1 91.5 82 LYS B CA 1
ATOM 1960 C C . LYS B 1 82 ? 5.715 13.898 5.469 1 91.5 82 LYS B C 1
ATOM 1962 O O . LYS B 1 82 ? 5.879 14.039 6.68 1 91.5 82 LYS B O 1
ATOM 1967 N N . CYS B 1 83 ? 5.02 14.727 4.719 1 91.19 83 CYS B N 1
ATOM 1968 C CA . CYS B 1 83 ? 4.398 15.906 5.305 1 91.19 83 CYS B CA 1
ATOM 1969 C C . CYS B 1 83 ? 3.324 15.508 6.312 1 91.19 83 CYS B C 1
ATOM 1971 O O . CYS B 1 83 ? 3.201 16.125 7.371 1 91.19 83 CYS B O 1
ATOM 1973 N N . LEU B 1 84 ? 2.529 14.484 5.965 1 92.5 84 LEU B N 1
ATOM 1974 C CA . LEU B 1 84 ? 1.52 13.984 6.891 1 92.5 84 LEU B CA 1
ATOM 1975 C C . LEU B 1 84 ? 2.152 13.578 8.219 1 92.5 84 LEU B C 1
ATOM 1977 O O . LEU B 1 84 ? 1.611 13.875 9.281 1 92.5 84 LEU B O 1
ATOM 1981 N N . CYS B 1 85 ? 3.266 12.922 8.133 1 89.38 85 CYS B N 1
ATOM 1982 C CA . CYS B 1 85 ? 3.961 12.484 9.336 1 89.38 85 CYS B CA 1
ATOM 1983 C C . CYS B 1 85 ? 4.438 13.672 10.164 1 89.38 85 CYS B C 1
ATOM 1985 O O . CYS B 1 85 ? 4.371 13.648 11.391 1 89.38 85 CYS B O 1
ATOM 1987 N N . MET B 1 86 ? 4.871 14.719 9.523 1 86.75 86 MET B N 1
ATOM 1988 C CA . MET B 1 86 ? 5.387 15.906 10.203 1 86.75 86 MET B CA 1
ATOM 1989 C C . MET B 1 86 ? 4.266 16.656 10.914 1 86.75 86 MET B C 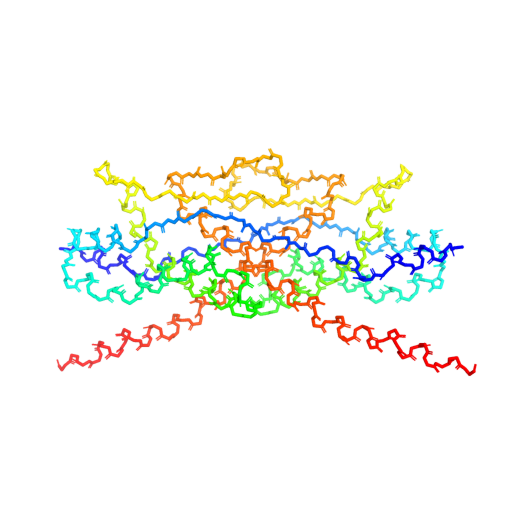1
ATOM 1991 O O . MET B 1 86 ? 4.473 17.203 12 1 86.75 86 MET B O 1
ATOM 1995 N N . VAL B 1 87 ? 3.088 16.656 10.391 1 87.25 87 VAL B N 1
ATOM 1996 C CA . VAL B 1 87 ? 2.014 17.469 10.938 1 87.25 87 VAL B CA 1
ATOM 1997 C C . VAL B 1 87 ? 1.069 16.609 11.766 1 87.25 87 VAL B C 1
ATOM 1999 O O . VAL B 1 87 ? 0.044 17.094 12.258 1 87.25 87 VAL B O 1
ATOM 2002 N N . GLU B 1 88 ? 1.335 15.422 11.961 1 87.94 88 GLU B N 1
ATOM 2003 C CA . GLU B 1 88 ? 0.472 14.469 12.656 1 87.94 88 GLU B CA 1
ATOM 2004 C C . GLU B 1 88 ? 0.042 15.008 14.016 1 87.94 88 GLU B C 1
ATOM 2006 O O . GLU B 1 88 ? -1.124 14.883 14.398 1 87.94 88 GLU B O 1
ATOM 2011 N N . PRO B 1 89 ? 0.85 15.641 14.82 1 84.5 89 PRO B N 1
ATOM 2012 C CA . PRO B 1 89 ? 0.409 16.156 16.125 1 84.5 89 PRO B CA 1
ATOM 2013 C C . PRO B 1 89 ? -0.681 17.219 15.992 1 84.5 89 PRO B C 1
ATOM 2015 O O . PRO B 1 89 ? -1.512 17.359 16.891 1 84.5 89 PRO B O 1
ATOM 2018 N N . LEU B 1 90 ? -0.677 17.938 14.953 1 84.81 90 LEU B N 1
ATOM 2019 C CA . LEU B 1 90 ? -1.696 18.953 14.742 1 84.81 90 LEU B CA 1
ATOM 2020 C C . LEU B 1 90 ? -3.072 18.328 14.562 1 84.81 90 LEU B C 1
ATOM 2022 O O . LEU B 1 90 ? -4.074 18.859 15.039 1 84.81 90 LEU B O 1
ATOM 2026 N N . PHE B 1 91 ? -3.107 17.172 13.953 1 85.88 91 PHE B N 1
ATOM 2027 C CA . PHE B 1 91 ? -4.371 16.469 13.758 1 85.88 91 PHE B CA 1
ATOM 2028 C C . PHE B 1 91 ? -4.91 15.938 15.078 1 85.88 91 PHE B C 1
ATOM 2030 O O . PHE B 1 91 ? -6.121 15.922 15.297 1 85.88 91 PHE B O 1
ATOM 2037 N N . THR B 1 92 ? -4.051 15.508 15.836 1 77.94 92 THR B N 1
ATOM 2038 C CA . THR B 1 92 ? -4.453 15.047 17.156 1 77.94 92 THR B CA 1
ATOM 2039 C C . THR B 1 92 ? -5.066 16.188 17.969 1 77.94 92 THR B C 1
ATOM 2041 O O . THR B 1 92 ? -6.066 15.992 18.656 1 77.94 92 THR B O 1
ATOM 2044 N N . SER B 1 93 ? -4.488 17.328 17.828 1 80.12 93 SER B N 1
ATOM 2045 C CA . SER B 1 93 ? -4.992 18.516 18.516 1 80.12 93 SER B CA 1
ATOM 2046 C C . SER B 1 93 ? -6.344 18.938 17.953 1 80.12 93 SER B C 1
ATOM 2048 O O . SER B 1 93 ? -7.238 19.328 18.719 1 80.12 93 SER B O 1
ATOM 2050 N N . LEU B 1 94 ? -6.484 18.875 16.688 1 80.81 94 LEU B N 1
ATOM 2051 C CA . LEU B 1 94 ? -7.742 19.234 16.047 1 80.81 94 LEU B CA 1
ATOM 2052 C C . LEU B 1 94 ? -8.875 18.328 16.516 1 80.81 94 LEU B C 1
ATOM 2054 O O . LEU B 1 94 ? -9.992 18.797 16.75 1 80.81 94 LEU B O 1
ATOM 2058 N N . SER B 1 95 ? -8.602 17.078 16.594 1 77.19 95 SER B N 1
ATOM 2059 C CA . SER B 1 95 ? -9.609 16.094 17 1 77.19 95 SER B CA 1
ATOM 2060 C C . SER B 1 95 ? -10.039 16.312 18.438 1 77.19 95 SER B C 1
ATOM 2062 O O . SER B 1 95 ? -11.164 15.984 18.812 1 77.19 95 SER B O 1
ATOM 2064 N N . SER B 1 96 ? -9.164 16.891 19.188 1 75.62 96 SER B N 1
ATOM 2065 C CA . SER B 1 96 ? -9.445 17.094 20.609 1 75.62 96 SER B CA 1
ATOM 2066 C C . SER B 1 96 ? -10.156 18.422 20.844 1 75.62 96 SER B C 1
ATOM 2068 O O . SER B 1 96 ? -10.766 18.625 21.891 1 75.62 96 SER B O 1
ATOM 2070 N N . ASP B 1 97 ? -10.008 19.281 19.953 1 72.62 97 ASP B N 1
ATOM 2071 C CA . ASP B 1 97 ? -10.609 20.609 20.109 1 72.62 97 ASP B CA 1
ATOM 2072 C C . ASP B 1 97 ? -12.047 20.609 19.594 1 72.62 97 ASP B C 1
ATOM 2074 O O . ASP B 1 97 ? -12.297 20.422 18.406 1 72.62 97 ASP B O 1
ATOM 2078 N N . ALA B 1 98 ? -13 20.766 20.453 1 68.31 98 ALA B N 1
ATOM 2079 C CA . ALA B 1 98 ? -14.43 20.734 20.141 1 68.31 98 ALA B CA 1
ATOM 2080 C C . ALA B 1 98 ? -14.844 21.969 19.328 1 68.31 98 ALA B C 1
ATOM 2082 O O . ALA B 1 98 ? -15.867 21.953 18.656 1 68.31 98 ALA B O 1
ATOM 2083 N N . ASP B 1 99 ? -14.031 22.938 19.391 1 71.5 99 ASP B N 1
ATOM 2084 C CA . ASP B 1 99 ? -14.445 24.203 18.797 1 71.5 99 ASP B CA 1
ATOM 2085 C C . ASP B 1 99 ? -14 24.312 17.344 1 71.5 99 ASP B C 1
ATOM 2087 O O . ASP B 1 99 ? -14.352 25.266 16.641 1 71.5 99 ASP B O 1
ATOM 2091 N N . THR B 1 100 ? -13.266 23.344 16.938 1 75.38 100 THR B N 1
ATOM 2092 C CA . THR B 1 100 ? -12.75 23.422 15.578 1 75.38 100 THR B CA 1
ATOM 2093 C C . THR B 1 100 ? -13.398 22.359 14.695 1 75.38 100 THR B C 1
ATOM 2095 O O . THR B 1 100 ? -13.727 21.266 15.164 1 75.38 100 THR B O 1
ATOM 2098 N N . ASP B 1 101 ? -13.734 22.766 13.5 1 77.62 101 ASP B N 1
ATOM 2099 C CA . ASP B 1 101 ? -14.266 21.812 12.523 1 77.62 101 ASP B CA 1
ATOM 2100 C C . ASP B 1 101 ? -13.242 20.734 12.195 1 77.62 101 ASP B C 1
ATOM 2102 O O . ASP B 1 101 ? -12.102 21.031 11.844 1 77.62 101 ASP B O 1
ATOM 2106 N N . PRO B 1 102 ? -13.688 19.578 12.367 1 83.56 102 PRO B N 1
ATOM 2107 C CA . PRO B 1 102 ? -12.742 18.5 12.062 1 83.56 102 PRO B CA 1
ATOM 2108 C C . PRO B 1 102 ? -12.445 18.375 10.57 1 83.56 102 PRO B C 1
ATOM 2110 O O . PRO B 1 102 ? -13.297 18.719 9.742 1 83.56 102 PRO B O 1
ATOM 2113 N N . ILE B 1 103 ? -11.258 18 10.195 1 89.81 103 ILE B N 1
ATOM 2114 C CA . ILE B 1 103 ? -10.898 17.625 8.836 1 89.81 103 ILE B CA 1
ATOM 2115 C C . ILE B 1 103 ? -11.336 16.188 8.57 1 89.81 103 ILE B C 1
ATOM 2117 O O . ILE B 1 103 ? -10.945 15.273 9.305 1 89.81 103 ILE B O 1
ATOM 2121 N N . ILE B 1 104 ? -12.164 15.977 7.578 1 89.94 104 ILE B N 1
ATOM 2122 C CA . ILE B 1 104 ? -12.68 14.648 7.25 1 89.94 104 ILE B CA 1
ATOM 2123 C C . ILE B 1 104 ? -12.062 14.172 5.938 1 89.94 104 ILE B C 1
ATOM 2125 O O . ILE B 1 104 ? -12.188 14.836 4.906 1 89.94 104 ILE B O 1
ATOM 2129 N N . PHE B 1 105 ? -11.43 13.039 6.031 1 93.19 105 PHE B N 1
ATOM 2130 C CA . PHE B 1 105 ? -10.922 12.383 4.832 1 93.19 105 PHE B CA 1
ATOM 2131 C C . PHE B 1 105 ? -11.891 11.312 4.355 1 93.19 105 PHE B C 1
ATOM 2133 O O . PHE B 1 105 ? -12.406 10.531 5.156 1 93.19 105 PHE B O 1
ATOM 2140 N N . VAL B 1 106 ? -12.18 11.289 3.098 1 92.25 106 VAL B N 1
ATOM 2141 C CA . VAL B 1 106 ? -13.039 10.266 2.516 1 92.25 106 VAL B CA 1
ATOM 2142 C C . VAL B 1 106 ? -12.258 9.453 1.483 1 92.25 106 VAL B C 1
ATOM 2144 O O . VAL B 1 106 ? -11.648 10.023 0.575 1 92.25 106 VAL B O 1
ATOM 2147 N N . TRP B 1 107 ? -12.281 8.195 1.683 1 93.06 107 TRP B N 1
ATOM 2148 C CA . TRP B 1 107 ? -11.641 7.281 0.746 1 93.06 107 TRP B CA 1
ATOM 2149 C C . TRP B 1 107 ? -12.586 6.156 0.341 1 93.06 107 TRP B C 1
ATOM 2151 O O . TRP B 1 107 ? -13.352 5.648 1.169 1 93.06 107 TRP B O 1
ATOM 2161 N N . TYR B 1 108 ? -12.469 5.723 -0.868 1 90.19 108 TYR B N 1
ATOM 2162 C CA . TYR B 1 108 ? -13.344 4.688 -1.408 1 90.19 108 TYR B CA 1
ATOM 2163 C C . TYR B 1 108 ? -12.578 3.383 -1.609 1 90.19 108 TYR B C 1
ATOM 2165 O O . TYR B 1 108 ? -11.422 3.391 -2.035 1 90.19 108 TYR B O 1
ATOM 2173 N N . ASP B 1 109 ? -13.258 2.258 -1.311 1 82.62 109 ASP B N 1
ATOM 2174 C CA . ASP B 1 109 ? -12.656 0.936 -1.443 1 82.62 109 ASP B CA 1
ATOM 2175 C C . ASP B 1 109 ? -12.445 0.573 -2.912 1 82.62 109 ASP B C 1
ATOM 2177 O O . ASP B 1 109 ? -13.25 0.935 -3.768 1 82.62 109 ASP B O 1
ATOM 2181 N N . VAL B 1 110 ? -11.406 -0.164 -3.217 1 81.19 110 VAL B N 1
ATOM 2182 C CA . VAL B 1 110 ? -11.023 -0.497 -4.586 1 81.19 110 VAL B CA 1
ATOM 2183 C C . VAL B 1 110 ? -11.758 -1.759 -5.035 1 81.19 110 VAL B C 1
ATOM 2185 O O . VAL B 1 110 ? -11.922 -1.997 -6.234 1 81.19 110 VAL B O 1
ATOM 2188 N N . PHE B 1 111 ? -12.016 -2.715 -4.125 1 74.19 111 PHE B N 1
ATOM 2189 C CA . PHE B 1 111 ? -12.547 -4.008 -4.539 1 74.19 111 PHE B CA 1
ATOM 2190 C C . PHE B 1 111 ? -14.055 -4.07 -4.332 1 74.19 111 PHE B C 1
ATOM 2192 O O . PHE B 1 111 ? -14.703 -5.023 -4.758 1 74.19 111 PHE B O 1
ATOM 2199 N N . ASN B 1 112 ? -14.492 -3.244 -3.598 1 65.5 112 ASN B N 1
ATOM 2200 C CA . ASN B 1 112 ? -15.938 -3.252 -3.389 1 65.5 112 ASN B CA 1
ATOM 2201 C C . ASN B 1 112 ? -16.594 -2.018 -3.994 1 65.5 112 ASN B C 1
ATOM 2203 O O . ASN B 1 112 ? -16.719 -0.984 -3.332 1 65.5 112 ASN B O 1
ATOM 2207 N N . SER B 1 113 ? -16.703 -2.111 -5.23 1 55.53 113 SER B N 1
ATOM 2208 C CA . SER B 1 113 ? -17.375 -0.981 -5.871 1 55.53 113 SER B CA 1
ATOM 2209 C C . SER B 1 113 ? -18.781 -0.778 -5.32 1 55.53 113 SER B C 1
ATOM 2211 O O . SER B 1 113 ? -19.359 0.3 -5.465 1 55.53 113 SER B O 1
ATOM 2213 N N . GLU B 1 114 ? -19.25 -1.881 -4.891 1 54.06 114 GLU B N 1
ATOM 2214 C CA . GLU B 1 114 ? -20.641 -1.789 -4.473 1 54.06 114 GLU B CA 1
ATOM 2215 C C . GLU B 1 114 ? -20.797 -0.926 -3.223 1 54.06 114 GLU B C 1
ATOM 2217 O O . GLU B 1 114 ? -21.875 -0.425 -2.932 1 54.06 114 GLU B O 1
ATOM 2222 N N . HIS B 1 115 ? -19.734 -1.098 -2.467 1 55.56 115 HIS B N 1
ATOM 2223 C CA . HIS B 1 115 ? -19.891 -0.228 -1.306 1 55.56 115 HIS B CA 1
ATOM 2224 C C . HIS B 1 115 ? -19.391 1.181 -1.603 1 55.56 115 HIS B C 1
ATOM 2226 O O . HIS B 1 115 ? -18.188 1.444 -1.531 1 55.56 115 HIS B O 1
ATOM 2232 N N . GLU B 1 116 ? -20.25 1.774 -2.367 1 57.12 116 GLU B N 1
ATOM 2233 C CA . GLU B 1 116 ? -20.141 3.156 -2.824 1 57.12 116 GLU B CA 1
ATOM 2234 C C . GLU B 1 116 ? -19.719 4.082 -1.686 1 57.12 116 GLU B C 1
ATOM 2236 O O . GLU B 1 116 ? -19.281 5.211 -1.924 1 57.12 116 GLU B O 1
ATOM 2241 N N . ASP B 1 117 ? -19.859 3.539 -0.486 1 64.62 117 ASP B N 1
ATOM 2242 C CA . ASP B 1 117 ? -19.703 4.539 0.565 1 64.62 117 ASP B CA 1
ATOM 2243 C C . ASP B 1 117 ? -18.234 4.664 0.984 1 64.62 117 ASP B C 1
ATOM 2245 O O . ASP B 1 117 ? -17.578 3.66 1.262 1 64.62 117 ASP B O 1
ATOM 2249 N N . GLY B 1 118 ? -17.672 5.66 0.71 1 71.56 118 GLY B N 1
ATOM 2250 C CA . GLY B 1 118 ? -16.375 6.02 1.227 1 71.56 118 GLY B CA 1
ATOM 2251 C C . GLY B 1 118 ? -16.234 5.812 2.725 1 71.56 118 GLY B C 1
ATOM 2252 O O . GLY B 1 118 ? -17.234 5.832 3.447 1 71.56 118 GLY B O 1
ATOM 2253 N N . VAL B 1 119 ? -15.086 5.375 3.139 1 74.88 119 VAL B N 1
ATOM 2254 C CA . VAL B 1 119 ? -14.781 5.258 4.559 1 74.88 119 VAL B CA 1
ATOM 2255 C C . VAL B 1 119 ? -14.242 6.59 5.082 1 74.88 119 VAL B C 1
ATOM 2257 O O . VAL B 1 119 ? -13.352 7.191 4.465 1 74.88 119 VAL B O 1
ATOM 2260 N N . SER B 1 120 ? -14.969 7.094 6.059 1 74.12 120 SER B N 1
ATOM 2261 C CA . SER B 1 120 ? -14.508 8.32 6.703 1 74.12 120 SER B CA 1
ATOM 2262 C C . SER B 1 120 ? -14.617 8.219 8.219 1 74.12 120 SER B C 1
ATOM 2264 O O . SER B 1 120 ? -15.422 7.438 8.742 1 74.12 120 SER B O 1
ATOM 2266 N N . SER B 1 121 ? -13.641 8.602 8.961 1 69.75 121 SER B N 1
ATOM 2267 C CA . SER B 1 121 ? -13.695 8.688 10.422 1 69.75 121 SER B CA 1
ATOM 2268 C C . SER B 1 121 ? -12.984 9.938 10.93 1 69.75 121 SER B C 1
ATOM 2270 O O . SER B 1 121 ? -11.883 10.258 10.469 1 69.75 121 SER B O 1
ATOM 2272 N N . GLN B 1 122 ? -13.672 10.656 11.859 1 66.62 122 GLN B N 1
ATOM 2273 C CA . GLN B 1 122 ? -13.07 11.836 12.469 1 66.62 122 GLN B CA 1
ATOM 2274 C C . GLN B 1 122 ? -12.008 11.445 13.5 1 66.62 122 GLN B C 1
ATOM 2276 O O . GLN B 1 122 ? -10.961 12.078 13.594 1 66.62 122 GLN B O 1
ATOM 2281 N N . ARG B 1 123 ? -12.25 10.453 14.32 1 68.81 123 ARG B N 1
ATOM 2282 C CA . ARG B 1 123 ? -11.383 10.07 15.43 1 68.81 123 ARG B CA 1
ATOM 2283 C C . ARG B 1 123 ? -10.047 9.523 14.93 1 68.81 123 ARG B C 1
ATOM 2285 O O . ARG B 1 123 ? -9 9.781 15.531 1 68.81 123 ARG B O 1
ATOM 2292 N N . ASN B 1 124 ? -10.055 8.883 13.828 1 80.38 124 ASN B N 1
ATOM 2293 C CA . ASN B 1 124 ? -8.828 8.297 13.297 1 80.38 124 ASN B CA 1
ATOM 2294 C C . ASN B 1 124 ? -8.539 8.773 11.875 1 80.38 124 ASN B C 1
ATOM 2296 O O . ASN B 1 124 ? -8.07 8 11.039 1 80.38 124 ASN B O 1
ATOM 2300 N N . ALA B 1 125 ? -8.812 10.07 11.812 1 85.69 125 ALA B N 1
ATOM 2301 C CA . ALA B 1 125 ? -8.758 10.633 10.461 1 85.69 125 ALA B CA 1
ATOM 2302 C C . ALA B 1 125 ? -7.359 10.508 9.867 1 85.69 125 ALA B C 1
ATOM 2304 O O . ALA B 1 125 ? -7.199 10.047 8.734 1 85.69 125 ALA B O 1
ATOM 2305 N N . ILE B 1 126 ? -6.34 10.852 10.688 1 89.25 126 ILE B N 1
ATOM 2306 C CA . ILE B 1 126 ? -4.973 10.883 10.172 1 89.25 126 ILE B CA 1
ATOM 2307 C C . ILE B 1 126 ? -4.508 9.453 9.875 1 89.25 126 ILE B C 1
ATOM 2309 O O . ILE B 1 126 ? -3.783 9.227 8.906 1 89.25 126 ILE B O 1
ATOM 2313 N N . GLN B 1 127 ? -4.934 8.492 10.711 1 87.94 127 GLN B N 1
ATOM 2314 C CA . GLN B 1 127 ? -4.539 7.105 10.477 1 87.94 127 GLN B CA 1
ATOM 2315 C C . GLN B 1 127 ? -5.195 6.551 9.219 1 87.94 127 GLN B C 1
ATOM 2317 O O . GLN B 1 127 ? -4.562 5.816 8.453 1 87.94 127 GLN B O 1
ATOM 2322 N N . LEU B 1 128 ? -6.398 6.879 9.031 1 90.31 128 LEU B N 1
ATOM 2323 C CA . LEU B 1 128 ? -7.105 6.484 7.812 1 90.31 128 LEU B CA 1
ATOM 2324 C C . LEU B 1 128 ? -6.43 7.066 6.578 1 90.31 128 LEU B C 1
ATOM 2326 O O . LEU B 1 128 ? -6.223 6.363 5.586 1 90.31 128 LEU B O 1
ATOM 2330 N N . GLU B 1 129 ? -6.113 8.391 6.648 1 94.06 129 GLU B N 1
ATOM 2331 C CA . GLU B 1 129 ? -5.445 9.062 5.539 1 94.06 129 GLU B CA 1
ATOM 2332 C C . GLU B 1 129 ? -4.102 8.406 5.223 1 94.06 129 GLU B C 1
ATOM 2334 O O . GLU B 1 129 ? -3.82 8.078 4.066 1 94.06 129 GLU B O 1
ATOM 2339 N N . LYS B 1 130 ? -3.309 8.18 6.23 1 93.75 130 LYS B N 1
ATOM 2340 C CA . LYS B 1 130 ? -1.994 7.57 6.043 1 93.75 130 LYS B CA 1
ATOM 2341 C C . LYS B 1 130 ? -2.115 6.172 5.441 1 93.75 130 LYS B C 1
ATOM 2343 O O . LYS B 1 130 ? -1.354 5.809 4.543 1 93.75 130 LYS B O 1
ATOM 2348 N N . ALA B 1 131 ? -3.084 5.379 5.91 1 93.75 131 ALA B N 1
ATOM 2349 C CA . ALA B 1 131 ? -3.273 4.02 5.418 1 93.75 131 ALA B CA 1
ATOM 2350 C C . ALA B 1 131 ? -3.662 4.016 3.943 1 93.75 131 ALA B C 1
ATOM 2352 O O . ALA B 1 131 ? -3.168 3.197 3.164 1 93.75 131 ALA B O 1
ATOM 2353 N N . ALA B 1 132 ? -4.531 4.926 3.592 1 95.25 132 ALA B N 1
ATOM 2354 C CA . ALA B 1 132 ? -4.977 5.012 2.203 1 95.25 132 ALA B CA 1
ATOM 2355 C C . ALA B 1 132 ? -3.838 5.453 1.289 1 95.25 132 ALA B C 1
ATOM 2357 O O . ALA B 1 132 ? -3.68 4.922 0.186 1 95.25 132 ALA B O 1
ATOM 2358 N N . VAL B 1 133 ? -3.041 6.406 1.715 1 96.81 133 VAL B N 1
ATOM 2359 C CA . VAL B 1 133 ? -1.889 6.887 0.96 1 96.81 133 VAL B CA 1
ATOM 2360 C C . VAL B 1 133 ? -0.879 5.754 0.781 1 96.81 133 VAL B C 1
ATOM 2362 O O . VAL B 1 133 ? -0.341 5.562 -0.312 1 96.81 133 VAL B O 1
ATOM 2365 N N . VAL B 1 134 ? -0.67 5.035 1.82 1 96.56 134 VAL B N 1
ATOM 2366 C CA . VAL B 1 134 ? 0.248 3.904 1.792 1 96.56 134 VAL B CA 1
ATOM 2367 C C . VAL B 1 134 ? -0.238 2.869 0.78 1 96.56 134 VAL B C 1
ATOM 2369 O O . VAL B 1 134 ? 0.55 2.35 -0.014 1 96.56 134 VAL B O 1
ATOM 2372 N N . PHE B 1 135 ? -1.492 2.561 0.812 1 96.25 135 PHE B N 1
ATOM 2373 C CA . PHE B 1 135 ? -2.047 1.617 -0.151 1 96.25 135 PHE B CA 1
ATOM 2374 C C . PHE B 1 135 ? -1.805 2.096 -1.578 1 96.25 135 PHE B C 1
ATOM 2376 O O . PHE B 1 135 ? -1.347 1.326 -2.426 1 96.25 135 PHE B O 1
ATOM 2383 N N . ASN B 1 136 ? -2.072 3.328 -1.883 1 97.06 136 ASN B N 1
ATOM 2384 C CA . ASN B 1 136 ? -1.875 3.873 -3.221 1 97.06 136 ASN B CA 1
ATOM 2385 C C . ASN B 1 136 ? -0.4 3.873 -3.615 1 97.06 136 ASN B C 1
ATOM 2387 O O . ASN B 1 136 ? -0.064 3.641 -4.777 1 97.06 136 ASN B O 1
ATOM 2391 N N . LEU B 1 137 ? 0.41 4.164 -2.65 1 97.31 137 LEU B N 1
ATOM 2392 C CA . LEU B 1 137 ? 1.844 4.098 -2.91 1 97.31 137 LEU B CA 1
ATOM 2393 C C . LEU B 1 137 ? 2.258 2.693 -3.326 1 97.31 137 LEU B C 1
ATOM 2395 O O . LEU B 1 137 ? 2.99 2.52 -4.305 1 97.31 137 LEU B O 1
ATOM 2399 N N . GLY B 1 138 ? 1.796 1.712 -2.6 1 97.5 138 GLY B N 1
ATOM 2400 C CA . GLY B 1 138 ? 2.068 0.33 -2.963 1 97.5 138 GLY B CA 1
ATOM 2401 C C . GLY B 1 138 ? 1.527 -0.048 -4.328 1 97.5 138 GLY B C 1
ATOM 2402 O O . GLY B 1 138 ? 2.197 -0.737 -5.098 1 97.5 138 GLY B O 1
ATOM 2403 N N . ALA B 1 139 ? 0.311 0.349 -4.574 1 96.5 139 ALA B N 1
ATOM 2404 C CA . ALA B 1 139 ? -0.315 0.07 -5.863 1 96.5 139 ALA B CA 1
ATOM 2405 C C . ALA B 1 139 ? 0.512 0.645 -7.008 1 96.5 139 ALA B C 1
ATOM 2407 O O . ALA B 1 139 ? 0.761 -0.037 -8.008 1 96.5 139 ALA B O 1
ATOM 2408 N N . ILE B 1 140 ? 0.972 1.83 -6.898 1 96.12 140 ILE B N 1
ATOM 2409 C CA . ILE B 1 140 ? 1.764 2.488 -7.934 1 96.12 140 ILE B CA 1
ATOM 2410 C C . ILE B 1 140 ? 3.092 1.755 -8.109 1 96.12 140 ILE B C 1
ATOM 2412 O O . ILE B 1 140 ? 3.512 1.483 -9.234 1 96.12 140 ILE B O 1
ATOM 2416 N N . CYS B 1 141 ? 3.748 1.432 -7.008 1 94.94 141 CYS B N 1
ATOM 2417 C CA . CYS B 1 141 ? 5.016 0.711 -7.062 1 94.94 141 CYS B CA 1
ATOM 2418 C C . CYS B 1 141 ? 4.84 -0.65 -7.727 1 94.94 141 CYS B C 1
ATOM 2420 O O . CYS B 1 141 ? 5.699 -1.086 -8.492 1 94.94 141 CYS B O 1
ATOM 2422 N N . SER B 1 142 ? 3.764 -1.328 -7.336 1 94.06 142 SER B N 1
ATOM 2423 C CA . SER B 1 142 ? 3.488 -2.625 -7.941 1 94.06 142 SER B CA 1
ATOM 2424 C C . SER B 1 142 ? 3.27 -2.496 -9.445 1 94.06 142 SER B C 1
ATOM 2426 O O . SER B 1 142 ? 3.734 -3.334 -10.219 1 94.06 142 SER B O 1
ATOM 2428 N N . GLN B 1 143 ? 2.549 -1.456 -9.883 1 92.62 143 GLN B N 1
ATOM 2429 C CA . GLN B 1 143 ? 2.32 -1.206 -11.297 1 92.62 143 GLN B CA 1
ATOM 2430 C C . GLN B 1 143 ? 3.631 -0.924 -12.031 1 92.62 143 GLN B C 1
ATOM 2432 O O . GLN B 1 143 ? 3.852 -1.42 -13.133 1 92.62 143 GLN B O 1
ATOM 2437 N N . ILE B 1 144 ? 4.441 -0.143 -11.508 1 92.56 144 ILE B N 1
ATOM 2438 C CA . ILE B 1 144 ? 5.742 0.16 -12.086 1 92.56 144 ILE B CA 1
ATOM 2439 C C . ILE B 1 144 ? 6.555 -1.125 -12.234 1 92.56 144 ILE B C 1
ATOM 2441 O O . ILE B 1 144 ? 7.199 -1.345 -13.258 1 92.56 144 ILE B O 1
ATOM 2445 N N . ALA B 1 145 ? 6.551 -1.982 -11.227 1 88.5 145 ALA B N 1
ATOM 2446 C CA . ALA B 1 145 ? 7.336 -3.213 -11.195 1 88.5 145 ALA B CA 1
ATOM 2447 C C . ALA B 1 145 ? 6.93 -4.16 -12.32 1 88.5 145 ALA B C 1
ATOM 2449 O O . ALA B 1 145 ? 7.781 -4.805 -12.93 1 88.5 145 ALA B O 1
ATOM 2450 N N . VAL B 1 146 ? 5.684 -4.305 -12.57 1 86.5 146 VAL B N 1
ATOM 2451 C CA . VAL B 1 146 ? 5.211 -5.25 -13.578 1 86.5 146 VAL B CA 1
ATOM 2452 C C . VAL B 1 146 ? 5.383 -4.652 -14.977 1 86.5 146 VAL B C 1
ATOM 2454 O O . VAL B 1 146 ? 5.586 -5.379 -15.945 1 86.5 146 VAL B O 1
ATOM 2457 N N . SER B 1 147 ? 5.254 -3.43 -15.094 1 82 147 SER B N 1
ATOM 2458 C CA . SER B 1 147 ? 5.453 -2.781 -16.391 1 82 147 SER B CA 1
ATOM 2459 C C . SER B 1 147 ? 6.898 -2.912 -16.859 1 82 147 SER B C 1
ATOM 2461 O O . SER B 1 147 ? 7.16 -3.055 -18.047 1 82 147 SER B O 1
ATOM 2463 N N . CYS B 1 148 ? 7.871 -2.844 -16 1 64.69 148 CYS B N 1
ATOM 2464 C CA . CYS B 1 148 ? 9.281 -2.959 -16.344 1 64.69 148 CYS B CA 1
ATOM 2465 C C . CYS B 1 148 ? 9.609 -4.359 -16.859 1 64.6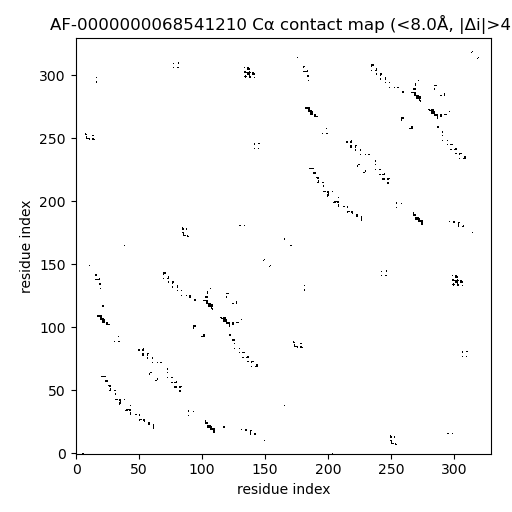9 148 CYS B C 1
ATOM 2467 O O . CYS B 1 148 ? 10.445 -4.527 -17.75 1 64.69 148 CYS B O 1
ATOM 2469 N N . ASP B 1 149 ? 9.086 -5.445 -16.375 1 58.38 149 ASP B N 1
ATOM 2470 C CA . ASP B 1 149 ? 9.391 -6.824 -16.734 1 58.38 149 ASP B CA 1
ATOM 2471 C C . ASP B 1 149 ? 8.75 -7.184 -18.078 1 58.38 149 ASP B C 1
ATOM 2473 O O . ASP B 1 149 ? 9.297 -7.98 -18.844 1 58.38 149 ASP B O 1
ATOM 2477 N N . ARG B 1 150 ? 7.609 -6.645 -18.312 1 52.94 150 ARG B N 1
ATOM 2478 C CA . ARG B 1 150 ? 7.027 -6.926 -19.625 1 52.94 150 ARG B CA 1
ATOM 2479 C C . ARG B 1 150 ? 7.984 -6.539 -20.75 1 52.94 150 ARG B C 1
ATOM 2481 O O . ARG B 1 150 ? 8.062 -7.223 -21.766 1 52.94 150 ARG B O 1
ATOM 2488 N N . THR B 1 151 ? 8.703 -5.578 -20.328 1 47.69 151 THR B N 1
ATOM 2489 C CA . THR B 1 151 ? 9.695 -5.191 -21.328 1 47.69 151 THR B CA 1
ATOM 2490 C C . THR B 1 151 ? 10.844 -6.203 -21.359 1 47.69 151 THR B C 1
ATOM 2492 O O . THR B 1 151 ? 11.383 -6.496 -22.422 1 47.69 151 THR B O 1
ATOM 2495 N N . THR B 1 152 ? 11.031 -6.766 -20.219 1 45.19 152 THR B N 1
ATOM 2496 C CA . THR B 1 152 ? 12.102 -7.75 -20.172 1 45.19 152 THR B CA 1
ATOM 2497 C C . THR B 1 152 ? 11.602 -9.125 -20.609 1 45.19 152 THR B C 1
ATOM 2499 O O . THR B 1 152 ? 12.281 -9.836 -21.344 1 45.19 152 THR B O 1
ATOM 2502 N N . ALA B 1 153 ? 10.516 -9.711 -20.062 1 44.44 153 ALA B N 1
ATOM 2503 C CA . ALA B 1 153 ? 9.969 -11.008 -20.422 1 44.44 153 ALA B CA 1
ATOM 2504 C C . ALA B 1 153 ? 9.57 -11.039 -21.906 1 44.44 153 ALA B C 1
ATOM 2506 O O . ALA B 1 153 ? 9.773 -12.047 -22.578 1 44.44 153 ALA B O 1
ATOM 2507 N N . LEU B 1 154 ? 8.906 -10.031 -22.359 1 42.47 154 LEU B N 1
ATOM 2508 C CA . LEU B 1 154 ? 8.734 -9.977 -23.812 1 42.47 154 LEU B CA 1
ATOM 2509 C C . LEU B 1 154 ? 10.086 -10.078 -24.516 1 42.47 154 LEU B C 1
ATOM 2511 O O . LEU B 1 154 ? 10.18 -10.641 -25.609 1 42.47 154 LEU B O 1
ATOM 2515 N N . GLY B 1 155 ? 11.008 -9.75 -23.859 1 37.91 155 GLY B N 1
ATOM 2516 C CA . GLY B 1 155 ? 12.312 -10.039 -24.438 1 37.91 155 GLY B CA 1
ATOM 2517 C C . GLY B 1 155 ? 12.648 -11.516 -24.438 1 37.91 155 GLY B C 1
ATOM 2518 O O . GLY B 1 155 ? 13.359 -12 -25.328 1 37.91 155 GLY B O 1
ATOM 2519 N N . LEU B 1 156 ? 12.227 -12.25 -23.453 1 35.69 156 LEU B N 1
ATOM 2520 C CA . LEU B 1 156 ? 12.5 -13.68 -23.438 1 35.69 156 LEU B CA 1
ATOM 2521 C C . LEU B 1 156 ? 11.609 -14.414 -24.438 1 35.69 156 LEU B C 1
ATOM 2523 O O . LEU B 1 156 ? 12.031 -15.406 -25.047 1 35.69 156 LEU B O 1
ATOM 2527 N N . THR B 1 157 ? 10.398 -14.125 -24.516 1 39.75 157 THR B N 1
ATOM 2528 C CA . THR B 1 157 ? 9.539 -14.82 -25.469 1 39.75 157 THR B CA 1
ATOM 2529 C C . THR B 1 157 ? 9.961 -14.5 -26.906 1 39.75 157 THR B C 1
ATOM 2531 O O . THR B 1 157 ? 9.906 -15.367 -27.781 1 39.75 157 THR B O 1
ATOM 2534 N N . LEU B 1 158 ? 10.336 -13.32 -27.078 1 36.47 158 LEU B N 1
ATOM 2535 C CA . LEU B 1 158 ? 10.703 -13.008 -28.453 1 36.47 158 LEU B CA 1
ATOM 2536 C C . LEU B 1 158 ? 12.016 -13.68 -28.828 1 36.47 158 LEU B C 1
ATOM 2538 O O . LEU B 1 158 ? 12.242 -14 -30 1 36.47 158 LEU B O 1
ATOM 2542 N N . SER B 1 159 ? 12.828 -13.906 -27.859 1 36.75 159 SER B N 1
ATOM 2543 C CA . SER B 1 159 ? 14.039 -14.578 -28.328 1 36.75 159 SER B CA 1
ATOM 2544 C C . SER B 1 159 ? 13.742 -16 -28.781 1 36.75 159 SER B C 1
ATOM 2546 O O . SER B 1 159 ? 14.453 -16.547 -29.625 1 36.75 159 SER B O 1
ATOM 2548 N N . ASN B 1 160 ? 12.773 -16.656 -28.203 1 37.09 160 ASN B N 1
ATOM 2549 C CA . ASN B 1 160 ? 12.523 -18 -28.688 1 37.09 160 ASN B CA 1
ATOM 2550 C C . ASN B 1 160 ? 11.734 -18 -30 1 37.09 160 ASN B C 1
ATOM 2552 O O . ASN B 1 160 ? 11.609 -19.031 -30.656 1 37.09 160 ASN B O 1
ATOM 2556 N N . ASN B 1 161 ? 10.953 -16.984 -30.281 1 37.66 161 ASN B N 1
ATOM 2557 C CA . ASN B 1 161 ? 10.25 -17.047 -31.562 1 37.66 161 ASN B CA 1
ATOM 2558 C C . ASN B 1 161 ? 11.195 -16.781 -32.719 1 37.66 161 ASN B C 1
ATOM 2560 O O . ASN B 1 161 ? 10.789 -16.859 -33.906 1 37.66 161 ASN B O 1
ATOM 2564 N N . THR B 1 162 ? 12.32 -16.172 -32.562 1 36.06 162 THR B N 1
ATOM 2565 C CA . THR B 1 162 ? 13.094 -15.938 -33.75 1 36.06 162 THR B CA 1
ATOM 2566 C C . THR B 1 162 ? 13.734 -17.234 -34.25 1 36.06 162 THR B C 1
ATOM 2568 O O . THR B 1 162 ? 14.305 -17.266 -35.344 1 36.06 162 THR B O 1
ATOM 2571 N N . ASP B 1 163 ? 13.969 -18.312 -33.375 1 31.03 163 ASP B N 1
ATOM 2572 C CA . ASP B 1 163 ? 14.758 -19.359 -34.031 1 31.03 163 ASP B CA 1
ATOM 2573 C C . ASP B 1 163 ? 13.867 -20.297 -34.844 1 31.03 163 ASP B C 1
ATOM 2575 O O . ASP B 1 163 ? 13.711 -21.469 -34.5 1 31.03 163 ASP B O 1
ATOM 2579 N N . VAL B 1 164 ? 12.602 -20.031 -35.094 1 30.62 164 VAL B N 1
ATOM 2580 C CA . VAL B 1 164 ? 12.07 -20.859 -36.156 1 30.62 164 VAL B CA 1
ATOM 2581 C C . VAL B 1 164 ? 12.789 -20.531 -37.469 1 30.62 164 VAL B C 1
ATOM 2583 O O . VAL B 1 164 ? 12.797 -19.375 -37.906 1 30.62 164 VAL B O 1
ATOM 2586 N N . PRO B 1 165 ? 13.742 -21.422 -37.875 1 29.59 165 PRO B N 1
ATOM 2587 C CA . PRO B 1 165 ? 14.125 -21.375 -39.312 1 29.59 165 PRO B CA 1
ATOM 2588 C C . PRO B 1 165 ? 12.938 -21.578 -40.25 1 29.59 165 PRO B C 1
ATOM 2590 O O . PRO B 1 165 ? 11.938 -22.203 -39.844 1 29.59 165 PRO B O 1
#

pLDDT: mean 79.21, std 20.33, range [29.56, 97.5]

Nearest PDB structures (foldseek):
  2rld-assembly1_B  TM=6.086E-01  e=6.576E-01  Bacteroides thetaiotaomicron VPI-5482
  1x8z-assembly2_C  TM=5.645E-01  e=3.643E+00  Arabidopsis thaliana
  2rld-assembly1_B  TM=6.085E-01  e=7.954E-01  Bacteroides thetaiotaomicron VPI-5482
  1x8z-assembly2_C  TM=5.644E-01  e=4.206E+00  Arabidopsis thaliana

Radius of gyration: 23.17 Å; Cα contacts (8 Å, |Δi|>4): 376; chains: 2; bounding box: 48×65×66 Å

Organism: Arachis hypogaea (NCBI:txid3818)

Sequence (330 aa):
MSDHDRELLNPETVLSIPLKKTDPVELYLPLRKLVASKYSESDAQKVESVLETLNKCRRDMVERRGDLSLPMQRDCLIHYFKCLCMVEPLFTSLSSDADTDPIIFVWYDVFNSEHEDGVSSQRNAIQLEKAAVVFNLGAICSQIAVSCDRTTALGLTLSNNTDVPMSDHDRELLNPETVLSIPLKKTDPVELYLPLRKLVASKYSESDAQKVESVLETLNKCRRDMVERRGDLSLPMQRDCLIHYFKCLCMVEPLFTSLSSDADTDPIIFVWYDVFNSEHEDGVSSQRNAIQLEKAAVVFNLGAICSQIAVSCDRTTALGLTLSNNTDVP

Secondary structure (DSSP, 8-state):
--TTGGGGG-GGG--PPPPPEE-----HHHHHHHHHHHT-HHHHHHTHHHHHHHHHHHHHHHHSGGGS-HHHHHHHHHHHHHHHHHHHHHHHHHHH-TTSPPP---EE-SS-TT----B--STTHHHHHHHHHHHHHHHHHHHHHHHHHHHHHHHHHHHHHS---/--TTGGGGG-GGG--PPPPPEE-----HHHHHHHHHHHT-HHHHHHTHHHHHHHHHHHHHHHHSGGGS-HHHHHHHHHHHHHHHHHHHHHHHHHHH-TTSPPP---EE-SS-TT----B--STTHHHHHHHHHHHHHHHHHHHHHHHHHHHHHHHHHHHHHS---

InterPro domains:
  IPR004328 BRO1 domain [PF03097] (15-158)
  IPR004328 BRO1 domain [PS51180] (13-165)
  IPR038499 BRO1 domain superfamily [G3DSA:1.25.40.280] (12-162)

Solvent-accessible surface area (backbone atoms only — not comparable to full-atom values): 18381 Å² total; per-residue (Å²): 128,57,80,70,58,74,47,42,62,42,50,81,68,45,77,70,66,70,64,62,50,63,65,90,74,86,52,43,66,66,50,44,51,47,38,29,69,74,65,28,64,69,56,30,59,73,45,39,65,51,39,49,48,34,36,50,35,55,47,39,64,62,73,38,51,89,78,46,52,66,71,56,48,45,51,40,50,50,53,28,51,45,36,48,42,40,48,44,52,57,52,56,49,42,66,68,36,85,88,48,84,71,71,69,51,46,36,33,58,70,85,40,67,81,50,72,62,49,54,64,44,66,91,49,23,68,59,52,50,51,51,53,50,23,32,35,41,8,26,44,52,52,48,53,56,46,58,58,41,53,62,47,53,54,46,55,56,51,59,62,63,61,72,63,128,124,56,82,68,55,74,47,43,62,42,52,82,68,46,79,71,68,69,62,62,51,63,65,90,73,86,53,41,66,65,50,44,50,47,40,29,69,74,66,30,62,70,57,30,59,73,46,40,65,52,38,50,48,34,37,51,35,56,48,41,63,60,74,39,52,90,78,46,53,66,70,54,48,44,52,41,50,50,54,28,49,47,35,50,41,40,46,42,51,57,54,57,50,42,66,67,36,86,88,47,85,70,71,70,50,45,36,33,57,67,86,39,69,80,51,72,63,49,55,64,44,65,92,47,22,70,58,52,51,53,52,53,50,23,33,35,40,7,27,46,52,52,48,53,56,47,58,57,40,52,61,49,50,52,46,55,56,50,60,62,64,62,71,63,128